Protein AF-0000000080569957 (afdb_homodimer)

Structure (mmCIF, N/CA/C/O backbone):
data_AF-0000000080569957-model_v1
#
loop_
_entity.id
_entity.type
_entity.pdbx_description
1 polymer 'Uncharacterized protein'
#
loop_
_atom_site.group_PDB
_atom_site.id
_atom_site.type_symbol
_atom_site.label_atom_id
_atom_site.label_alt_id
_atom_site.label_comp_id
_atom_site.label_asym_id
_atom_site.label_entity_id
_atom_site.label_seq_id
_atom_site.pdbx_PDB_ins_code
_atom_site.Cartn_x
_atom_site.Cartn_y
_atom_site.Cartn_z
_atom_site.occupancy
_atom_site.B_iso_or_equiv
_atom_site.auth_seq_id
_atom_site.auth_comp_id
_atom_site.auth_asym_id
_atom_site.auth_atom_id
_atom_site.pdbx_PDB_model_num
ATOM 1 N N . MET A 1 1 ? 20.531 -13.383 -15.914 1 36.56 1 MET A N 1
ATOM 2 C CA . MET A 1 1 ? 19.562 -13.188 -14.836 1 36.56 1 MET A CA 1
ATOM 3 C C . MET A 1 1 ? 19.969 -13.984 -13.594 1 36.56 1 MET A C 1
ATOM 5 O O . MET A 1 1 ? 20.016 -15.211 -13.633 1 36.56 1 MET A O 1
ATOM 9 N N . GLU A 1 2 ? 20.844 -13.539 -12.703 1 44.78 2 GLU A N 1
ATOM 10 C CA . GLU A 1 2 ? 21.438 -14.406 -11.695 1 44.78 2 GLU A CA 1
ATOM 11 C C . GLU A 1 2 ? 20.391 -15.266 -11.008 1 44.78 2 GLU A C 1
ATOM 13 O O . GLU A 1 2 ? 19.281 -14.797 -10.727 1 44.78 2 GLU A O 1
ATOM 18 N N . ASP A 1 3 ? 20.297 -16.531 -11.211 1 54.69 3 ASP A N 1
ATOM 19 C CA . ASP A 1 3 ? 19.453 -17.547 -10.609 1 54.69 3 ASP A CA 1
ATOM 20 C C . ASP A 1 3 ? 19.266 -17.297 -9.109 1 54.69 3 ASP A C 1
ATOM 22 O O . ASP A 1 3 ? 20.125 -17.688 -8.305 1 54.69 3 ASP A O 1
ATOM 26 N N . ILE A 1 4 ? 18.844 -16.156 -8.68 1 65.44 4 ILE A N 1
ATOM 27 C CA . ILE A 1 4 ? 18.672 -16.016 -7.234 1 65.44 4 ILE A CA 1
ATOM 28 C C . ILE A 1 4 ? 18.094 -17.297 -6.66 1 65.44 4 ILE A C 1
ATOM 30 O O . ILE A 1 4 ? 16.953 -17.672 -6.965 1 65.44 4 ILE A O 1
ATOM 34 N N . LEU A 1 5 ? 18.984 -18.062 -5.957 1 88 5 LEU A N 1
ATOM 35 C CA . LEU A 1 5 ? 18.5 -19.25 -5.254 1 88 5 LEU A CA 1
ATOM 36 C C . LEU A 1 5 ? 17.297 -18.906 -4.375 1 88 5 LEU A C 1
ATOM 38 O O . LEU A 1 5 ? 17.188 -17.781 -3.891 1 88 5 LEU A O 1
ATOM 42 N N . SER A 1 6 ? 16.281 -19.812 -4.375 1 94.06 6 SER A N 1
ATOM 43 C CA . SER A 1 6 ? 15.07 -19.609 -3.58 1 94.06 6 SER A CA 1
ATOM 44 C C . SER A 1 6 ? 15.414 -19.219 -2.146 1 94.06 6 SER A C 1
ATOM 46 O O . SER A 1 6 ? 14.695 -18.438 -1.524 1 94.06 6 SER A O 1
ATOM 48 N N . SER A 1 7 ? 16.547 -19.719 -1.68 1 95.19 7 SER A N 1
ATOM 49 C CA . SER A 1 7 ? 16.969 -19.375 -0.328 1 95.19 7 SER A CA 1
ATOM 50 C C . SER A 1 7 ? 17.344 -17.906 -0.22 1 95.19 7 SER A C 1
ATOM 52 O O . SER A 1 7 ? 17.078 -17.266 0.798 1 95.19 7 SER A O 1
ATOM 54 N N . THR A 1 8 ? 17.969 -17.406 -1.204 1 96.88 8 THR A N 1
ATOM 55 C CA . THR A 1 8 ? 18.328 -16 -1.232 1 96.88 8 THR A CA 1
ATOM 56 C C . THR A 1 8 ? 17.078 -15.117 -1.258 1 96.88 8 THR A C 1
ATOM 58 O O . THR A 1 8 ? 17.047 -14.07 -0.609 1 96.88 8 THR A O 1
ATOM 61 N N . LEU A 1 9 ? 16.094 -15.547 -1.96 1 97.81 9 LEU A N 1
ATOM 62 C CA . LEU A 1 9 ? 14.836 -14.812 -2.027 1 97.81 9 LEU A CA 1
ATOM 63 C C . LEU A 1 9 ? 14.164 -14.758 -0.659 1 97.81 9 LEU A C 1
ATOM 65 O O . LEU A 1 9 ? 13.695 -13.703 -0.232 1 97.81 9 LEU A O 1
ATOM 69 N N . ARG A 1 10 ? 14.18 -15.852 -0.005 1 97.5 10 ARG A N 1
ATOM 70 C CA . ARG A 1 10 ? 13.555 -15.914 1.315 1 97.5 10 ARG A CA 1
ATOM 71 C C . ARG A 1 10 ? 14.328 -15.062 2.318 1 97.5 10 ARG A C 1
ATOM 73 O O . ARG A 1 10 ? 13.727 -14.406 3.174 1 97.5 10 ARG A O 1
ATOM 80 N N . LYS A 1 11 ? 15.586 -15.109 2.199 1 97.94 11 LYS A N 1
ATOM 81 C CA . LYS A 1 11 ? 16.422 -14.273 3.062 1 97.94 11 LYS A CA 1
ATOM 82 C C . LYS A 1 11 ? 16.141 -12.797 2.818 1 97.94 11 LYS A C 1
ATOM 84 O O . LYS A 1 11 ? 16.031 -12.016 3.766 1 97.94 11 LYS A O 1
ATOM 89 N N . ARG A 1 12 ? 16.078 -12.453 1.555 1 98.44 12 ARG A N 1
ATOM 90 C CA . ARG A 1 12 ? 15.781 -11.07 1.201 1 98.44 12 ARG A CA 1
ATOM 91 C C . ARG A 1 12 ? 14.414 -10.656 1.734 1 98.44 12 ARG A C 1
ATOM 93 O O . ARG A 1 12 ? 14.25 -9.547 2.242 1 98.44 12 ARG A O 1
ATOM 100 N N . ARG A 1 13 ? 13.438 -11.508 1.568 1 98.56 13 ARG A N 1
ATOM 101 C CA . ARG A 1 13 ? 12.102 -11.242 2.096 1 98.56 13 ARG A CA 1
ATOM 102 C C . ARG A 1 13 ? 12.148 -10.977 3.596 1 98.56 13 ARG A C 1
ATOM 104 O O . ARG A 1 13 ? 11.523 -10.031 4.086 1 98.56 13 ARG A O 1
ATOM 111 N N . ALA A 1 14 ? 12.922 -11.805 4.316 1 98.44 14 ALA A N 1
ATOM 112 C CA . ALA A 1 14 ? 13.062 -11.641 5.762 1 98.44 14 ALA A CA 1
ATOM 113 C C . ALA A 1 14 ? 13.734 -10.312 6.098 1 98.44 14 ALA A C 1
ATOM 115 O O . ALA A 1 14 ? 13.344 -9.641 7.055 1 98.44 14 ALA A O 1
ATOM 116 N N . GLU A 1 15 ? 14.711 -9.953 5.336 1 98.75 15 GLU A N 1
ATOM 117 C CA . GLU A 1 15 ? 15.414 -8.688 5.535 1 98.75 15 GLU A CA 1
ATOM 118 C C . GLU A 1 15 ? 14.484 -7.5 5.316 1 98.75 15 GLU A C 1
ATOM 120 O O . GLU A 1 15 ? 14.516 -6.531 6.078 1 98.75 15 GLU A O 1
ATOM 125 N N . LEU A 1 16 ? 13.656 -7.574 4.348 1 98.81 16 LEU A N 1
ATOM 126 C CA . LEU A 1 16 ? 12.703 -6.516 4.055 1 98.81 16 LEU A CA 1
ATOM 127 C C . LEU A 1 16 ? 11.719 -6.34 5.207 1 98.81 16 LEU A C 1
ATOM 129 O O . LEU A 1 16 ? 11.406 -5.211 5.598 1 98.81 16 LEU A O 1
ATOM 133 N N . LEU A 1 17 ? 11.281 -7.449 5.746 1 98.62 17 LEU A N 1
ATOM 134 C CA . LEU A 1 17 ? 10.352 -7.387 6.871 1 98.62 17 LEU A CA 1
ATOM 135 C C . LEU A 1 17 ? 10.984 -6.699 8.07 1 98.62 17 LEU A C 1
ATOM 137 O O . LEU A 1 17 ? 10.336 -5.922 8.766 1 98.62 17 LEU A O 1
ATOM 141 N N . ARG A 1 18 ? 12.273 -6.902 8.211 1 98.38 18 ARG A N 1
ATOM 142 C CA . ARG A 1 18 ? 12.992 -6.293 9.32 1 98.38 18 ARG A CA 1
ATOM 143 C 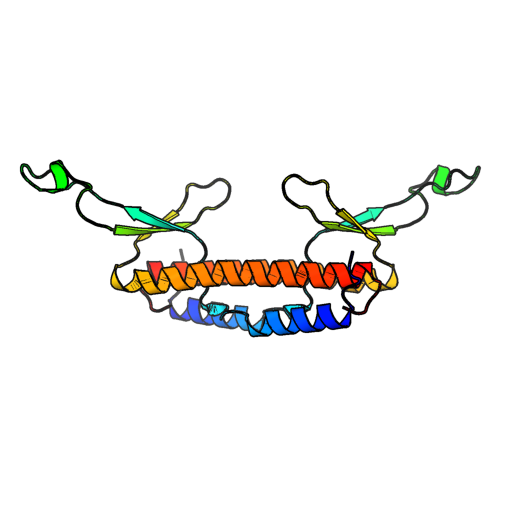C . ARG A 1 18 ? 13.148 -4.789 9.117 1 98.38 18 ARG A C 1
ATOM 145 O O . ARG A 1 18 ? 13.219 -4.031 10.086 1 98.38 18 ARG A O 1
ATOM 152 N N . GLN A 1 19 ? 13.156 -4.422 7.918 1 98.44 19 GLN A N 1
ATOM 153 C CA . GLN A 1 19 ? 13.367 -3.021 7.57 1 98.44 19 GLN A CA 1
ATOM 154 C C . GLN A 1 19 ? 12.047 -2.264 7.516 1 98.44 19 GLN A C 1
ATOM 156 O O . GLN A 1 19 ? 12.023 -1.05 7.301 1 98.44 19 GLN A O 1
ATOM 161 N N . MET A 1 20 ? 10.969 -2.945 7.797 1 98.56 20 MET A N 1
ATOM 162 C CA . MET A 1 20 ? 9.633 -2.361 7.688 1 98.56 20 MET A CA 1
ATOM 163 C C . MET A 1 20 ? 9.445 -1.237 8.703 1 98.56 20 MET A C 1
ATOM 165 O O . MET A 1 20 ? 9.617 -1.446 9.906 1 98.56 20 MET A O 1
ATOM 169 N N . PRO A 1 21 ? 9.055 -0.011 8.227 1 98.38 21 PRO A N 1
ATOM 170 C CA . PRO A 1 21 ? 8.711 1.053 9.172 1 98.38 21 PRO A CA 1
ATOM 171 C C . PRO A 1 21 ? 7.449 0.745 9.977 1 98.38 21 PRO A C 1
ATOM 173 O O . PRO A 1 21 ? 6.688 -0.155 9.617 1 98.38 21 PRO A O 1
ATOM 176 N N . ALA A 1 22 ? 7.332 1.562 11.117 1 98 22 ALA A N 1
ATOM 177 C CA . ALA A 1 22 ? 6.117 1.43 11.914 1 98 22 ALA A CA 1
ATOM 178 C C . ALA A 1 22 ? 4.887 1.84 11.109 1 98 22 ALA A C 1
ATOM 180 O O . ALA A 1 22 ? 4.797 2.973 10.633 1 98 22 ALA A O 1
ATOM 181 N N . LEU A 1 23 ? 3.947 0.966 11.047 1 98.38 23 LEU A N 1
ATOM 182 C CA . LEU A 1 23 ? 2.812 1.142 10.148 1 98.38 23 LEU A CA 1
ATOM 183 C C . LEU A 1 23 ? 1.814 2.143 10.719 1 98.38 23 LEU A C 1
ATOM 185 O O . LEU A 1 23 ? 1.026 2.734 9.977 1 98.38 23 LEU A O 1
ATOM 189 N N . ASP A 1 24 ? 1.804 2.332 12.031 1 97.56 24 ASP A N 1
ATOM 190 C CA . ASP A 1 24 ? 0.834 3.229 12.648 1 97.56 24 ASP A CA 1
ATOM 191 C C . ASP A 1 24 ? 1.225 4.691 12.438 1 97.56 24 ASP A C 1
ATOM 193 O O . ASP A 1 24 ? 0.442 5.598 12.734 1 97.56 24 ASP A O 1
ATOM 197 N N . THR A 1 25 ? 2.371 4.969 11.82 1 96.31 25 THR A N 1
ATOM 198 C CA . THR A 1 25 ? 2.854 6.34 11.688 1 96.31 25 THR A CA 1
ATOM 199 C C . THR A 1 25 ? 2.66 6.84 10.258 1 96.31 25 THR A C 1
ATOM 201 O O . THR A 1 25 ? 3.016 7.977 9.938 1 96.31 25 THR A O 1
ATOM 204 N N . LEU A 1 26 ? 2.156 6.188 9.398 1 98.62 26 LEU A N 1
ATOM 205 C CA . LEU A 1 26 ? 2.186 6.434 7.961 1 98.62 26 LEU A CA 1
ATOM 206 C C . LEU A 1 26 ? 1.267 7.59 7.59 1 98.62 26 LEU A C 1
ATOM 208 O O . LEU A 1 26 ? 0.174 7.727 8.141 1 98.62 26 LEU A O 1
ATOM 212 N N . LEU A 1 27 ? 1.747 8.398 6.75 1 98.38 27 LEU A N 1
ATOM 213 C CA . LEU A 1 27 ? 0.973 9.438 6.082 1 98.38 27 LEU A CA 1
ATOM 214 C C . LEU A 1 27 ? 1.126 9.336 4.566 1 98.38 27 LEU A C 1
ATOM 216 O O . LEU A 1 27 ? 2.238 9.18 4.062 1 98.38 27 LEU A O 1
ATOM 220 N N . ARG A 1 28 ? 0.052 9.398 3.861 1 98.06 28 ARG A N 1
ATOM 221 C CA . ARG A 1 28 ? 0.068 9.422 2.402 1 98.06 28 ARG A CA 1
ATOM 222 C C . ARG A 1 28 ? -0.253 10.82 1.877 1 98.06 28 ARG A C 1
ATOM 224 O O . ARG A 1 28 ? -1.135 11.5 2.406 1 98.06 28 ARG A O 1
ATOM 231 N N . GLY A 1 29 ? 0.457 11.18 0.891 1 97.81 29 GLY A N 1
ATOM 232 C CA . GLY A 1 29 ? 0.268 12.477 0.255 1 97.81 29 GLY A CA 1
ATOM 233 C C . GLY A 1 29 ? 1.573 13.141 -0.141 1 97.81 29 GLY A C 1
ATOM 234 O O . GLY A 1 29 ? 2.58 12.469 -0.356 1 97.81 29 GLY A O 1
ATOM 235 N N . SER A 1 30 ? 1.457 14.391 -0.401 1 97.56 30 SER A N 1
ATOM 236 C CA . SER A 1 30 ? 2.611 15.211 -0.741 1 97.56 30 SER A CA 1
ATOM 237 C C . SER A 1 30 ? 2.623 16.516 0.065 1 97.56 30 SER A C 1
ATOM 239 O O . SER A 1 30 ? 1.566 17.016 0.46 1 97.56 30 SER A O 1
ATOM 241 N N . LEU A 1 31 ? 3.832 16.891 0.375 1 97.19 31 LEU A N 1
ATOM 242 C CA . LEU A 1 31 ? 3.971 18.172 1.059 1 97.19 31 LEU A CA 1
ATOM 243 C C . LEU A 1 31 ? 4.176 19.297 0.057 1 97.19 31 LEU A C 1
ATOM 245 O O . LEU A 1 31 ? 5.062 19.234 -0.796 1 97.19 31 LEU A O 1
ATOM 249 N N . ILE A 1 32 ? 3.371 20.328 0.183 1 96.81 32 ILE A N 1
ATOM 250 C CA . ILE A 1 32 ? 3.422 21.484 -0.709 1 96.81 32 ILE A CA 1
ATOM 251 C C . ILE A 1 32 ? 3.869 22.719 0.068 1 96.81 32 ILE A C 1
ATOM 253 O O . ILE A 1 32 ? 3.396 22.969 1.181 1 96.81 32 ILE A O 1
ATOM 257 N N . GLU A 1 33 ? 4.793 23.422 -0.475 1 96 33 GLU A N 1
ATOM 258 C CA . GLU A 1 33 ? 5.258 24.688 0.077 1 96 33 GLU A CA 1
ATOM 259 C C . GLU A 1 33 ? 4.613 25.875 -0.642 1 96 33 GLU A C 1
ATOM 261 O O . GLU A 1 33 ? 4.602 25.922 -1.873 1 96 33 GLU A O 1
ATOM 266 N N . ARG A 1 34 ? 4.121 26.812 0.211 1 94.88 34 ARG A N 1
ATOM 267 C CA . ARG A 1 34 ? 3.467 27.984 -0.38 1 94.88 34 ARG A CA 1
ATOM 268 C C . ARG A 1 34 ? 3.988 29.266 0.238 1 94.88 34 ARG A C 1
ATOM 270 O O . ARG A 1 34 ? 4.383 29.297 1.405 1 94.88 34 ARG A O 1
ATOM 277 N N . TYR A 1 35 ? 3.975 30.312 -0.621 1 94.81 35 TYR A N 1
ATOM 278 C CA . TYR A 1 35 ? 4.277 31.672 -0.215 1 94.81 35 TYR A CA 1
ATOM 279 C C . TYR A 1 35 ? 3.119 32.625 -0.543 1 94.81 35 TYR A C 1
ATOM 281 O O . TYR A 1 35 ? 2.443 32.438 -1.56 1 94.81 35 TYR A O 1
ATOM 289 N N . LYS A 1 36 ? 2.908 33.469 0.269 1 91.94 36 LYS A N 1
ATOM 290 C CA . LYS A 1 36 ? 1.796 34.375 0.022 1 91.94 36 LYS A CA 1
ATOM 291 C C . LYS A 1 36 ? 2.256 35.844 0.085 1 91.94 36 LYS A C 1
ATOM 293 O O . LYS A 1 36 ? 3.086 36.188 0.922 1 91.94 36 LYS A O 1
ATOM 298 N N . ARG A 1 37 ? 1.684 36.625 -0.866 1 92 37 ARG A N 1
ATOM 299 C CA . ARG A 1 37 ? 1.905 38.062 -0.801 1 92 37 ARG A CA 1
ATOM 300 C C . ARG A 1 37 ? 0.871 38.75 0.094 1 92 37 ARG A C 1
ATOM 302 O O . ARG A 1 37 ? -0.308 38.406 0.07 1 92 37 ARG A O 1
ATOM 309 N N . CYS A 1 38 ? 1.316 39.625 0.941 1 93.31 38 CYS A N 1
ATOM 310 C CA . CYS A 1 38 ? 0.42 40.219 1.933 1 93.31 38 CYS A CA 1
ATOM 311 C C . CYS A 1 38 ? -0.353 41.406 1.346 1 93.31 38 CYS A C 1
ATOM 313 O O . CYS A 1 38 ? -1.398 41.781 1.871 1 93.31 38 CYS A O 1
ATOM 315 N N . GLY A 1 39 ? 0.052 42 0.247 1 89 39 GLY A N 1
ATOM 316 C CA . GLY A 1 39 ? -0.62 43.125 -0.41 1 89 39 GLY A CA 1
ATOM 317 C C . GLY A 1 39 ? -0.235 44.469 0.16 1 89 39 GLY A C 1
ATOM 318 O O . GLY A 1 39 ? -0.686 45.5 -0.33 1 89 39 GLY A O 1
ATOM 319 N N . LYS A 1 40 ? 0.565 44.531 1.301 1 93.94 40 LYS A N 1
ATOM 320 C CA . LYS A 1 40 ? 1.007 45.781 1.893 1 93.94 40 LYS A CA 1
ATOM 321 C C . LYS A 1 40 ? 2.053 46.469 1.016 1 93.94 40 LYS A C 1
ATOM 323 O O . LYS A 1 40 ? 3.029 45.844 0.601 1 93.94 40 LYS A O 1
ATOM 328 N N . PRO A 1 41 ? 1.807 47.688 0.84 1 89.12 41 PRO A N 1
ATOM 329 C CA . PRO A 1 41 ? 2.785 48.406 0.019 1 89.12 41 PRO A CA 1
ATOM 330 C C . PRO A 1 41 ? 4.168 48.469 0.66 1 89.12 41 PRO A C 1
ATOM 332 O O . PRO A 1 41 ? 4.289 48.719 1.86 1 89.12 41 PRO A O 1
ATOM 335 N N . GLY A 1 42 ? 5.266 48.188 -0.09 1 90.69 42 GLY A N 1
ATOM 336 C CA . GLY A 1 42 ? 6.633 48.281 0.395 1 90.69 42 GLY A CA 1
ATOM 337 C C . GLY A 1 42 ? 7.145 47.031 1.041 1 90.69 42 GLY A C 1
ATOM 338 O O . GLY A 1 42 ? 8.297 46.969 1.472 1 90.69 42 GLY A O 1
ATOM 339 N N . CYS A 1 43 ? 6.293 46.125 1.332 1 94.12 43 CYS A N 1
ATOM 340 C CA . CYS A 1 43 ? 6.707 44.875 1.935 1 94.12 43 CYS A CA 1
ATOM 341 C C . CYS A 1 43 ? 7.633 44.094 1.003 1 94.12 43 CYS A C 1
ATOM 343 O O . CYS A 1 43 ? 7.461 44.125 -0.217 1 94.12 43 CYS A O 1
ATOM 345 N N . LYS A 1 44 ? 8.656 43.438 1.575 1 91.19 44 LYS A N 1
ATOM 346 C CA . LYS A 1 44 ? 9.633 42.656 0.805 1 91.19 44 LYS A CA 1
ATOM 347 C C . LYS A 1 44 ? 8.938 41.594 -0.055 1 91.19 44 LYS A C 1
ATOM 349 O O . LYS A 1 44 ? 9.5 41.156 -1.053 1 91.19 44 LYS A O 1
ATOM 354 N N . CYS A 1 45 ? 7.758 41.125 0.325 1 92 45 CYS A N 1
ATOM 355 C CA . CYS A 1 45 ? 7.082 40.062 -0.414 1 92 45 CYS A CA 1
ATOM 356 C C . CYS A 1 45 ? 6.555 40.594 -1.75 1 92 45 CYS A C 1
ATOM 358 O O . CYS A 1 45 ? 6.152 39.812 -2.607 1 92 45 CYS A O 1
ATOM 360 N N . ALA A 1 46 ? 6.527 41.938 -1.877 1 89.56 46 ALA A N 1
ATOM 361 C CA . ALA A 1 46 ? 6.074 42.5 -3.143 1 89.56 46 ALA A CA 1
ATOM 362 C C . ALA A 1 46 ? 7.016 42.125 -4.285 1 89.56 46 ALA A C 1
ATOM 364 O O . ALA A 1 46 ? 6.578 41.969 -5.426 1 89.56 46 ALA A O 1
ATOM 365 N N . ASP A 1 47 ? 8.281 42.094 -3.977 1 87.44 47 ASP A N 1
ATOM 366 C CA . ASP A 1 47 ? 9.273 41.812 -5.008 1 87.44 47 ASP A CA 1
ATOM 367 C C . ASP A 1 47 ? 9.938 40.469 -4.789 1 87.44 47 ASP A C 1
ATOM 369 O O . ASP A 1 47 ? 10.961 40.156 -5.41 1 87.44 47 ASP A O 1
ATOM 373 N N . GLY A 1 48 ? 9.453 39.75 -3.902 1 86.88 48 GLY A N 1
ATOM 374 C CA . GLY A 1 48 ? 10.039 38.469 -3.559 1 86.88 48 GLY A CA 1
ATOM 375 C C . GLY A 1 48 ? 9.031 37.312 -3.584 1 86.88 48 GLY A C 1
ATOM 376 O O . GLY A 1 48 ? 7.953 37.469 -4.156 1 86.88 48 GLY A O 1
ATOM 377 N N . PRO A 1 49 ? 9.453 36.188 -3.113 1 85.75 49 PRO A N 1
ATOM 378 C CA . PRO A 1 49 ? 8.609 35 -3.164 1 85.75 49 PRO A CA 1
ATOM 379 C C . PRO A 1 49 ? 7.344 35.125 -2.326 1 85.75 49 PRO A C 1
ATOM 381 O O . PRO A 1 49 ? 6.359 34.406 -2.574 1 85.75 49 PRO A O 1
ATOM 384 N N . GLY A 1 50 ? 7.395 36.094 -1.36 1 91.69 50 GLY A N 1
ATOM 385 C CA . GLY A 1 50 ? 6.27 36.219 -0.449 1 91.69 50 GLY A CA 1
ATOM 386 C C . GLY A 1 50 ? 6.594 35.781 0.966 1 91.69 50 GLY A C 1
ATOM 387 O O . GLY A 1 50 ? 7.742 35.438 1.27 1 91.69 50 GLY A O 1
ATOM 388 N N . HIS A 1 51 ? 5.699 35.969 1.854 1 94.19 51 HIS A N 1
ATOM 389 C CA . HIS A 1 51 ? 5.828 35.5 3.229 1 94.19 51 HIS A CA 1
ATOM 390 C C . HIS A 1 51 ? 5.641 33.969 3.314 1 94.19 51 HIS A C 1
ATOM 392 O O . HIS A 1 51 ? 4.703 33.438 2.73 1 94.19 51 HIS A O 1
ATOM 398 N N . GLY A 1 52 ? 6.582 33.281 3.979 1 90.44 52 GLY A N 1
ATOM 399 C CA . GLY A 1 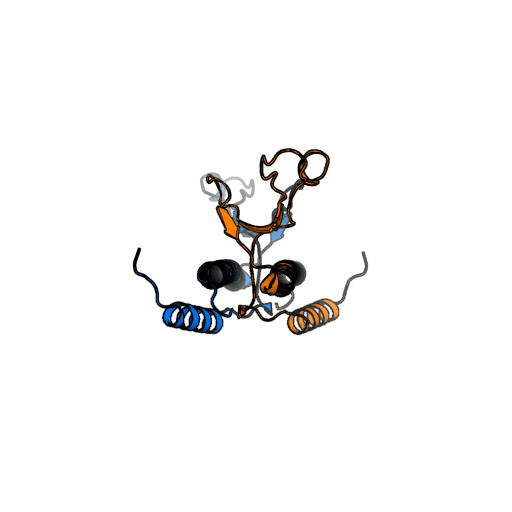52 ? 6.594 31.828 4.129 1 90.44 52 GLY A CA 1
ATOM 400 C C . GLY A 1 52 ? 7.961 31.281 4.484 1 90.44 52 GLY A C 1
ATOM 401 O O . GLY A 1 52 ? 8.828 32 4.961 1 90.44 52 GLY A O 1
ATOM 402 N N . PRO A 1 53 ? 7.926 30.047 4.184 1 94.44 53 PRO A N 1
ATOM 403 C CA . PRO A 1 53 ? 7.02 29.062 3.604 1 94.44 53 PRO A CA 1
ATOM 404 C C . PRO A 1 53 ? 5.945 28.594 4.582 1 94.44 53 PRO A C 1
ATOM 406 O O . PRO A 1 53 ? 6.203 28.484 5.781 1 94.44 53 PRO A O 1
ATOM 409 N N . LYS A 1 54 ? 4.758 28.406 3.955 1 96.06 54 LYS A N 1
ATOM 410 C CA . LYS A 1 54 ? 3.719 27.609 4.605 1 96.06 54 LYS A CA 1
ATOM 411 C C . LYS A 1 54 ? 3.629 26.219 3.992 1 96.06 54 LYS A C 1
ATOM 413 O O . LYS A 1 54 ? 3.793 26.062 2.781 1 96.06 54 LYS A O 1
ATOM 418 N N . TYR A 1 55 ? 3.35 25.234 4.875 1 97.31 55 TYR A N 1
ATOM 419 C CA . TYR A 1 55 ? 3.34 23.859 4.391 1 97.31 55 TYR A CA 1
ATOM 420 C C . TYR A 1 55 ? 1.938 23.266 4.469 1 97.31 55 TYR A C 1
ATOM 422 O O . TYR A 1 55 ? 1.207 23.5 5.434 1 97.31 55 TYR A O 1
ATOM 430 N N . TYR A 1 56 ? 1.682 22.516 3.387 1 97.62 56 TYR A N 1
ATOM 431 C CA . TYR A 1 56 ? 0.395 21.828 3.307 1 97.62 56 TYR A CA 1
ATOM 432 C C . TYR A 1 56 ? 0.573 20.375 2.895 1 97.62 56 TYR A C 1
ATOM 434 O O . TYR A 1 56 ? 1.407 20.062 2.043 1 97.62 56 TYR A O 1
ATOM 442 N N . LEU A 1 57 ? -0.183 19.516 3.553 1 98.06 57 LEU A N 1
ATOM 443 C CA . LEU A 1 57 ? -0.309 18.141 3.096 1 98.06 57 LEU A CA 1
ATOM 444 C C . LEU A 1 57 ? -1.387 18.016 2.023 1 98.06 57 LEU A C 1
ATOM 446 O O . LEU A 1 57 ? -2.559 18.297 2.281 1 98.06 57 LEU A O 1
ATOM 450 N N . SER A 1 58 ? -0.954 17.609 0.864 1 97.88 58 SER A N 1
ATOM 451 C CA . SER A 1 58 ? -1.867 17.422 -0.258 1 97.88 58 SER A CA 1
ATOM 452 C C . SER A 1 58 ? -2.17 15.945 -0.484 1 97.88 58 SER A C 1
ATOM 454 O O . SER A 1 58 ? -1.254 15.133 -0.612 1 97.88 58 SER A O 1
ATOM 456 N N . VAL A 1 59 ? -3.453 15.648 -0.48 1 97 59 VAL A N 1
ATOM 457 C CA . VAL A 1 59 ? -3.873 14.273 -0.73 1 97 59 VAL A CA 1
ATOM 458 C C . VAL A 1 59 ? -4.852 14.234 -1.902 1 97 59 VAL A C 1
ATOM 460 O O . VAL A 1 59 ? -5.824 14.984 -1.931 1 97 59 VAL A O 1
ATOM 463 N N . SER A 1 60 ? -4.531 13.305 -2.789 1 93.44 60 SER A N 1
ATOM 464 C CA . SER A 1 60 ? -5.355 13.18 -3.988 1 93.44 60 SER A CA 1
ATOM 465 C C . SER A 1 60 ? -6.242 11.938 -3.922 1 93.44 60 SER A C 1
ATOM 467 O O . SER A 1 60 ? -5.816 10.891 -3.432 1 93.44 60 SER A O 1
ATOM 469 N N . PHE A 1 61 ? -7.488 12.133 -4.32 1 87.25 61 PHE A N 1
ATOM 470 C CA . PHE A 1 61 ? -8.453 11.055 -4.48 1 87.25 61 PHE A CA 1
ATOM 471 C C . PHE A 1 61 ? -9.008 11.031 -5.898 1 87.25 61 PHE A C 1
ATOM 473 O O . PHE A 1 61 ? -9.227 12.086 -6.504 1 87.25 61 PHE A O 1
ATOM 480 N N . PRO A 1 62 ? -9.102 9.844 -6.426 1 84.94 62 PRO A N 1
ATOM 481 C CA . PRO A 1 62 ? -9.641 9.789 -7.789 1 84.94 62 PRO A CA 1
ATOM 482 C C . PRO A 1 62 ? -10.945 10.57 -7.945 1 84.94 62 PRO A C 1
ATOM 484 O O . PRO A 1 62 ? -11.875 10.383 -7.16 1 84.94 62 PRO A O 1
ATOM 487 N N . GLY A 1 63 ? -10.977 11.43 -8.969 1 88.69 63 GLY A N 1
ATOM 488 C CA . GLY A 1 63 ? -12.188 12.148 -9.344 1 88.69 63 GLY A CA 1
ATOM 489 C C . GLY A 1 63 ? -12.453 13.352 -8.453 1 88.69 63 GLY A C 1
ATOM 490 O O . GLY A 1 63 ? -13.516 13.977 -8.555 1 88.69 63 GLY A O 1
ATOM 491 N N . ARG A 1 64 ? -11.617 13.672 -7.48 1 88.25 64 ARG A N 1
ATOM 492 C CA . ARG A 1 64 ? -11.805 14.789 -6.562 1 88.25 64 ARG A CA 1
ATOM 493 C C . ARG A 1 64 ? -10.617 15.742 -6.605 1 88.25 64 ARG A C 1
ATOM 495 O O . ARG A 1 64 ? -9.531 15.367 -7.043 1 88.25 64 ARG A O 1
ATOM 502 N N . ARG A 1 65 ? -10.945 16.922 -6.348 1 91.94 65 ARG A N 1
ATOM 503 C CA . ARG A 1 65 ? -9.852 17.875 -6.152 1 91.94 65 ARG A CA 1
ATOM 504 C C . ARG A 1 65 ? -9 17.484 -4.953 1 91.94 65 ARG A C 1
ATOM 506 O O . ARG A 1 65 ? -9.516 16.984 -3.947 1 91.94 65 ARG A O 1
ATOM 513 N N . PRO A 1 66 ? -7.695 17.734 -5.141 1 93.38 66 PRO A N 1
ATOM 514 C CA . PRO A 1 66 ? -6.84 17.438 -3.99 1 93.38 66 PRO A CA 1
ATOM 515 C C . PRO A 1 66 ? -7.238 18.203 -2.736 1 93.38 66 PRO A C 1
ATOM 517 O O . PRO A 1 66 ? -7.645 19.375 -2.828 1 93.38 66 PRO A O 1
ATOM 520 N N . GLN A 1 67 ? -7.18 17.531 -1.649 1 93.75 67 GLN A N 1
ATOM 521 C CA . GLN A 1 67 ? -7.383 18.172 -0.353 1 93.75 67 GLN A CA 1
ATOM 522 C C . GLN A 1 67 ? -6.059 18.656 0.233 1 93.75 67 GLN A C 1
ATOM 524 O O . GLN A 1 67 ? -5.039 17.969 0.13 1 93.75 67 GLN A O 1
ATOM 529 N N . MET A 1 68 ? -6.16 19.859 0.833 1 95.19 68 MET A N 1
ATOM 530 C CA . MET A 1 68 ? -4.957 20.453 1.417 1 95.19 68 MET A CA 1
ATOM 531 C C . MET A 1 68 ? -5.156 20.734 2.902 1 95.19 68 MET A C 1
ATOM 533 O O . MET A 1 68 ? -6.125 21.391 3.289 1 95.19 68 MET A O 1
ATOM 537 N N . ASP A 1 69 ? -4.254 20.156 3.66 1 95.88 69 ASP A N 1
ATOM 538 C CA . ASP A 1 69 ? -4.266 20.406 5.098 1 95.88 69 ASP A CA 1
ATOM 539 C C . ASP A 1 69 ? -3.016 21.172 5.539 1 95.88 69 ASP A C 1
ATOM 541 O O . ASP A 1 69 ? -1.897 20.781 5.184 1 95.88 69 ASP A O 1
ATOM 545 N N . TYR A 1 70 ? -3.246 22.234 6.32 1 96.25 70 TYR A N 1
ATOM 546 C CA . TYR A 1 70 ? -2.123 23 6.832 1 96.25 70 TYR A CA 1
ATOM 547 C C . TYR A 1 70 ? -1.243 22.156 7.746 1 96.25 70 TYR A C 1
ATOM 549 O O . TYR A 1 70 ? -1.748 21.391 8.562 1 96.25 70 TYR A O 1
ATOM 557 N N . VAL A 1 71 ? 0.039 22.25 7.566 1 97.38 71 VAL A N 1
ATOM 558 C CA . VAL A 1 71 ? 1.041 21.594 8.398 1 97.38 71 VAL A CA 1
ATOM 559 C C . VAL A 1 71 ? 1.849 22.656 9.156 1 97.38 71 VAL A C 1
ATOM 561 O O . VAL A 1 71 ? 2.688 23.344 8.57 1 97.38 71 VAL A O 1
ATOM 564 N N . PRO A 1 72 ? 1.581 22.75 10.469 1 95.19 72 PRO A N 1
ATOM 565 C CA . PRO A 1 72 ? 2.389 23.688 11.242 1 95.19 72 PRO A CA 1
ATOM 566 C C . PRO A 1 72 ? 3.889 23.469 11.078 1 95.19 72 PRO A C 1
ATOM 568 O O . PRO A 1 72 ? 4.328 22.312 10.922 1 95.19 72 PRO A O 1
ATOM 571 N N . GLN A 1 73 ? 4.613 24.531 11.242 1 94.44 73 GLN A N 1
ATOM 572 C CA . GLN A 1 73 ? 6.059 24.469 11.062 1 94.44 73 GLN A CA 1
ATOM 573 C C . GLN A 1 73 ? 6.68 23.438 12.016 1 94.44 73 GLN A C 1
ATOM 575 O O . GLN A 1 73 ? 7.59 22.703 11.633 1 94.44 73 GLN A O 1
ATOM 580 N N . ALA A 1 74 ? 6.199 23.359 13.164 1 94.38 74 ALA A N 1
ATOM 581 C CA . ALA A 1 74 ? 6.742 22.469 14.195 1 94.38 74 ALA A CA 1
ATOM 582 C C . ALA A 1 74 ? 6.531 21.016 13.82 1 94.38 74 ALA A C 1
ATOM 584 O O . ALA A 1 74 ? 7.266 20.141 14.281 1 94.38 74 ALA A O 1
ATOM 585 N N . ASP A 1 75 ? 5.578 20.75 12.93 1 95.5 75 ASP A N 1
ATOM 586 C CA . ASP A 1 75 ? 5.227 19.375 12.57 1 95.5 75 ASP A CA 1
ATOM 587 C C . ASP A 1 75 ? 5.863 18.984 11.242 1 95.5 75 ASP A C 1
ATOM 589 O O . ASP A 1 75 ? 5.785 17.828 10.836 1 95.5 75 ASP A O 1
ATOM 593 N N . HIS A 1 76 ? 6.461 19.906 10.609 1 96.75 76 HIS A N 1
ATOM 594 C CA . HIS A 1 76 ? 6.945 19.703 9.25 1 96.75 76 HIS A CA 1
ATOM 595 C C . HIS A 1 76 ? 7.863 18.484 9.172 1 96.75 76 HIS A C 1
ATOM 597 O O . HIS A 1 76 ? 7.641 17.594 8.352 1 96.75 76 HIS A O 1
ATOM 603 N N . ALA A 1 77 ? 8.859 18.469 10.008 1 96.94 77 ALA A N 1
ATOM 604 C CA . ALA A 1 77 ? 9.828 17.375 9.961 1 96.94 77 ALA A CA 1
ATOM 605 C C . ALA A 1 77 ? 9.156 16.031 10.211 1 96.94 77 ALA A C 1
ATOM 607 O O . ALA A 1 77 ? 9.484 15.031 9.562 1 96.94 77 ALA A O 1
ATOM 608 N N . ASP A 1 78 ? 8.32 16.031 11.133 1 97.12 78 ASP A N 1
ATOM 609 C CA . ASP A 1 78 ? 7.59 14.812 11.453 1 97.12 78 ASP A CA 1
ATOM 610 C C . ASP A 1 78 ? 6.758 14.344 10.258 1 97.12 78 ASP A C 1
ATOM 612 O O . ASP A 1 78 ? 6.77 13.156 9.914 1 97.12 78 ASP A O 1
ATOM 616 N N . VAL A 1 79 ? 6.062 15.203 9.594 1 98 79 VAL A N 1
ATOM 617 C CA . VAL A 1 79 ? 5.227 14.867 8.445 1 98 79 VAL A CA 1
ATOM 618 C C . VAL A 1 79 ? 6.094 14.328 7.312 1 98 79 VAL A C 1
ATOM 620 O O . VAL A 1 79 ? 5.754 13.328 6.68 1 98 79 VAL A O 1
ATOM 623 N N . VAL A 1 80 ? 7.207 14.945 7.117 1 98.25 80 VAL A N 1
ATOM 624 C CA . VAL A 1 80 ? 8.125 14.492 6.082 1 98.25 80 VAL A CA 1
ATOM 625 C C . VAL A 1 80 ? 8.531 13.039 6.348 1 98.25 80 VAL A C 1
ATOM 627 O O . VAL A 1 80 ? 8.492 12.203 5.441 1 98.25 80 VAL A O 1
ATOM 630 N N . GLU A 1 81 ? 8.891 12.781 7.516 1 98.25 81 GLU A N 1
ATOM 631 C CA . GLU A 1 81 ? 9.32 11.438 7.891 1 98.25 81 GLU A CA 1
ATOM 632 C C . GLU A 1 81 ? 8.203 10.422 7.68 1 98.25 81 GLU A C 1
ATOM 634 O O . GLU A 1 81 ? 8.445 9.32 7.188 1 98.25 81 GLU A O 1
ATOM 639 N N . ARG A 1 82 ? 7.031 10.781 8.023 1 98.5 82 ARG A N 1
ATOM 640 C CA . ARG A 1 82 ? 5.883 9.883 7.906 1 98.5 82 ARG A CA 1
ATOM 641 C C . ARG A 1 82 ? 5.535 9.625 6.445 1 98.5 82 ARG A C 1
ATOM 643 O O . ARG A 1 82 ? 5.133 8.516 6.082 1 98.5 82 ARG A O 1
ATOM 650 N N . LEU A 1 83 ? 5.672 10.617 5.645 1 98.62 83 LEU A N 1
ATOM 651 C CA . LEU A 1 83 ? 5.473 10.461 4.207 1 98.62 83 LEU A CA 1
ATOM 652 C C . LEU A 1 83 ? 6.531 9.539 3.609 1 98.62 83 LEU A C 1
ATOM 654 O O . LEU A 1 83 ? 6.215 8.68 2.783 1 98.62 83 LEU A O 1
ATOM 658 N N . GLU A 1 84 ? 7.723 9.75 4.059 1 98.38 84 GLU A N 1
ATOM 659 C CA . GLU A 1 84 ? 8.805 8.891 3.59 1 98.38 84 GLU A CA 1
ATOM 660 C C . GLU A 1 84 ? 8.594 7.449 4.039 1 98.38 84 GLU A C 1
ATOM 662 O O . GLU A 1 84 ? 8.875 6.512 3.289 1 98.38 84 GLU A O 1
ATOM 667 N N . SER A 1 85 ? 8.156 7.336 5.219 1 98.44 85 SER A N 1
ATOM 668 C CA . SER A 1 85 ? 7.867 6 5.73 1 98.44 85 SER A CA 1
ATOM 669 C C . SER A 1 85 ? 6.805 5.305 4.887 1 98.44 85 SER A C 1
ATOM 671 O O . SER A 1 85 ? 6.91 4.109 4.605 1 98.44 85 SER A O 1
ATOM 673 N N . TYR A 1 86 ? 5.797 6.035 4.535 1 98.75 86 TYR A N 1
ATOM 674 C CA . TYR A 1 86 ? 4.75 5.488 3.682 1 98.75 86 TYR A CA 1
ATOM 675 C C . TYR A 1 86 ? 5.332 4.973 2.369 1 98.75 86 TYR A C 1
ATOM 677 O O . TYR A 1 86 ? 5.016 3.861 1.938 1 98.75 86 TYR A O 1
ATOM 685 N N . HIS A 1 87 ? 6.199 5.707 1.731 1 98.5 87 HIS A N 1
ATOM 686 C CA . HIS A 1 87 ? 6.836 5.301 0.483 1 98.5 87 HIS A CA 1
ATOM 687 C C . HIS A 1 87 ? 7.684 4.051 0.678 1 98.5 87 HIS A C 1
ATOM 689 O O . HIS A 1 87 ? 7.629 3.125 -0.137 1 98.5 87 HIS A O 1
ATOM 695 N N . ARG A 1 88 ? 8.383 4.055 1.745 1 98.62 88 ARG A N 1
ATOM 696 C CA . ARG A 1 88 ? 9.234 2.904 2.016 1 98.62 88 ARG A CA 1
ATOM 697 C C . ARG A 1 88 ? 8.406 1.644 2.238 1 98.62 88 ARG A C 1
ATOM 699 O O . ARG A 1 88 ? 8.773 0.565 1.763 1 98.62 88 ARG A O 1
ATOM 706 N N . VAL A 1 89 ? 7.332 1.767 2.957 1 98.88 89 VAL A N 1
ATOM 707 C CA . VAL A 1 89 ? 6.445 0.635 3.197 1 98.88 89 VAL A CA 1
ATOM 708 C C . VAL A 1 89 ? 5.914 0.104 1.868 1 98.88 89 VAL A C 1
ATOM 710 O O . VAL A 1 89 ? 5.914 -1.106 1.631 1 98.88 89 VAL A O 1
ATOM 713 N N . ARG A 1 90 ? 5.508 0.958 0.996 1 98.38 90 ARG A N 1
ATOM 714 C CA . ARG A 1 90 ? 5 0.552 -0.311 1 98.38 90 ARG A CA 1
ATOM 715 C C . ARG A 1 90 ? 6.074 -0.18 -1.111 1 98.38 90 ARG A C 1
ATOM 717 O O . ARG A 1 90 ? 5.801 -1.214 -1.725 1 98.38 90 ARG A O 1
ATOM 724 N N . GLU A 1 91 ? 7.246 0.333 -1.064 1 98.5 91 GLU A N 1
ATOM 725 C CA . GLU A 1 91 ? 8.352 -0.298 -1.782 1 98.5 91 GLU A CA 1
ATOM 726 C C . GLU A 1 91 ? 8.633 -1.695 -1.24 1 98.5 91 GLU A C 1
ATOM 728 O O . GLU A 1 91 ? 8.836 -2.635 -2.01 1 98.5 91 GLU A O 1
ATOM 733 N N . ILE A 1 92 ? 8.648 -1.778 0.031 1 98.81 92 ILE A N 1
ATOM 734 C CA . ILE A 1 92 ? 8.953 -3.049 0.68 1 98.81 92 ILE A CA 1
ATOM 735 C C . ILE A 1 92 ? 7.871 -4.07 0.346 1 98.81 92 ILE A C 1
ATOM 737 O O . ILE A 1 92 ? 8.172 -5.211 -0.021 1 98.81 92 ILE A O 1
ATOM 741 N N . ILE A 1 93 ? 6.625 -3.684 0.428 1 98.81 93 ILE A N 1
ATOM 742 C CA . ILE A 1 93 ? 5.512 -4.582 0.145 1 98.81 93 ILE A CA 1
ATOM 743 C C . ILE A 1 93 ? 5.574 -5.039 -1.311 1 98.81 93 ILE A C 1
ATOM 745 O O . ILE A 1 93 ? 5.395 -6.223 -1.604 1 98.81 93 ILE A O 1
ATOM 749 N N . GLU A 1 94 ? 5.859 -4.098 -2.197 1 98.12 94 GLU A N 1
ATOM 750 C CA . GLU A 1 94 ? 5.965 -4.449 -3.609 1 98.12 94 GLU A CA 1
ATOM 751 C C . GLU A 1 94 ? 7.102 -5.438 -3.848 1 98.12 94 GLU A C 1
ATOM 753 O O . GLU A 1 94 ? 6.953 -6.398 -4.609 1 98.12 94 GLU A O 1
ATOM 758 N N . GLU A 1 95 ? 8.195 -5.215 -3.219 1 98.56 95 GLU A N 1
ATOM 759 C CA . GLU A 1 95 ? 9.32 -6.129 -3.393 1 98.56 95 GLU A CA 1
ATOM 760 C C . GLU A 1 95 ? 9.008 -7.504 -2.805 1 98.56 95 GLU A C 1
ATOM 762 O O . GLU A 1 95 ? 9.375 -8.531 -3.377 1 98.56 95 GLU A O 1
ATOM 767 N N . ILE A 1 96 ? 8.352 -7.551 -1.705 1 98.69 96 ILE A N 1
ATOM 768 C CA . ILE A 1 96 ? 7.945 -8.82 -1.113 1 98.69 96 ILE A CA 1
ATOM 769 C C . ILE A 1 96 ? 7.027 -9.57 -2.076 1 98.69 96 ILE A C 1
ATOM 771 O O . ILE A 1 96 ? 7.199 -10.766 -2.301 1 98.69 96 ILE A O 1
ATOM 775 N N . CYS A 1 97 ? 6.055 -8.859 -2.668 1 98.31 97 CYS A N 1
ATOM 776 C CA . CYS A 1 97 ? 5.152 -9.484 -3.633 1 98.31 97 CYS A CA 1
ATOM 777 C C . CYS A 1 97 ? 5.93 -10.047 -4.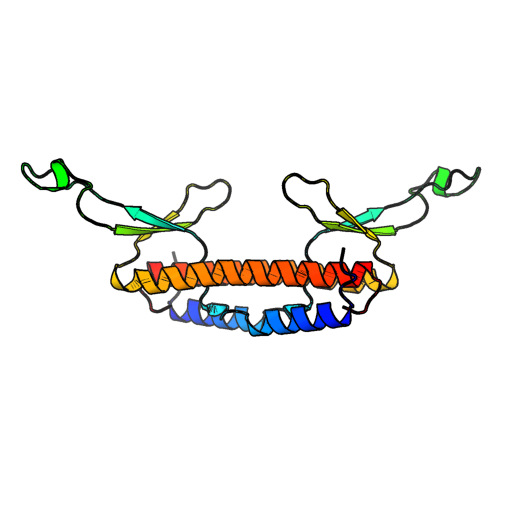816 1 98.31 97 CYS A C 1
ATOM 779 O O . CYS A 1 97 ? 5.621 -11.141 -5.297 1 98.31 97 CYS A O 1
ATOM 781 N N . GLU A 1 98 ? 6.945 -9.328 -5.242 1 97.31 98 GLU A N 1
ATOM 782 C CA . GLU A 1 98 ? 7.75 -9.797 -6.363 1 97.31 98 GLU A CA 1
ATOM 783 C C . GLU A 1 98 ? 8.523 -11.062 -6 1 97.31 98 GLU A C 1
ATOM 785 O O . GLU A 1 98 ? 8.641 -11.977 -6.812 1 97.31 98 GLU A O 1
ATOM 790 N N . ILE A 1 99 ? 9.055 -11.047 -4.836 1 98.12 99 ILE A N 1
ATOM 791 C CA . ILE A 1 99 ? 9.773 -12.227 -4.359 1 98.12 99 ILE A CA 1
ATOM 792 C C . ILE A 1 99 ? 8.836 -13.422 -4.305 1 98.12 99 ILE A C 1
ATOM 794 O O . ILE A 1 99 ? 9.172 -14.508 -4.785 1 98.12 99 ILE A O 1
ATOM 798 N N . ASN A 1 100 ? 7.621 -13.219 -3.711 1 97.75 100 ASN A N 1
ATOM 799 C CA . ASN A 1 100 ? 6.648 -14.305 -3.598 1 97.75 100 ASN A CA 1
ATOM 800 C C . ASN A 1 100 ? 6.195 -14.797 -4.969 1 97.75 100 ASN A C 1
ATOM 802 O O . ASN A 1 100 ? 5.996 -15.992 -5.168 1 97.75 100 ASN A O 1
ATOM 806 N N . ARG A 1 101 ? 6.027 -13.891 -5.848 1 97.19 101 ARG A N 1
ATOM 807 C CA . ARG A 1 101 ? 5.676 -14.273 -7.211 1 97.19 101 ARG A CA 1
ATOM 808 C C . ARG A 1 101 ? 6.77 -15.125 -7.84 1 97.19 101 ARG A C 1
ATOM 810 O O . ARG A 1 101 ? 6.48 -16.141 -8.492 1 97.19 101 ARG A O 1
ATOM 817 N N . GLU A 1 102 ? 8.055 -14.695 -7.625 1 96.75 102 GLU A N 1
ATOM 818 C CA . GLU A 1 102 ? 9.18 -15.461 -8.164 1 96.75 102 GLU A CA 1
ATOM 819 C C . GLU A 1 102 ? 9.227 -16.859 -7.562 1 96.75 102 GLU A C 1
ATOM 821 O O . GLU A 1 102 ? 9.477 -17.844 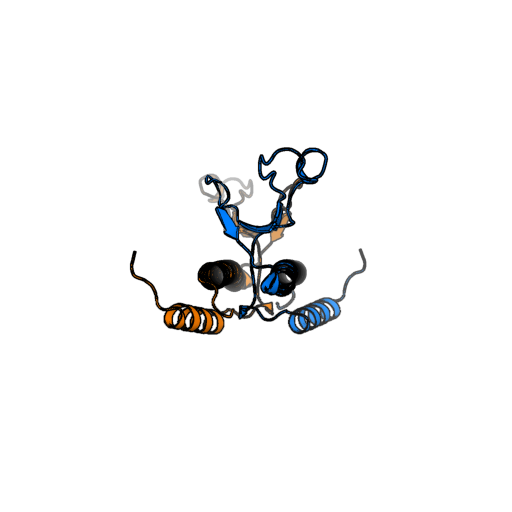-8.273 1 96.75 102 GLU A O 1
ATOM 826 N N . LEU A 1 103 ? 8.938 -16.938 -6.34 1 96.62 103 LEU A N 1
ATOM 827 C CA . LEU A 1 103 ? 8.898 -18.234 -5.699 1 96.62 103 LEU A CA 1
ATOM 828 C C . LEU A 1 103 ? 7.785 -19.109 -6.281 1 96.62 103 LEU A C 1
ATOM 830 O O . LEU A 1 103 ? 7.984 -20.297 -6.535 1 96.62 103 LEU A O 1
ATOM 834 N N . LEU A 1 104 ? 6.617 -18.531 -6.469 1 95.56 104 LEU A N 1
ATOM 835 C CA . LEU A 1 104 ? 5.5 -19.234 -7.094 1 95.56 104 LEU A CA 1
ATOM 836 C C . LEU A 1 104 ? 5.883 -19.734 -8.484 1 95.56 104 LEU A C 1
ATOM 838 O O . LEU A 1 104 ? 5.613 -20.891 -8.828 1 95.56 104 LEU A O 1
ATOM 842 N N . ARG A 1 105 ? 6.52 -18.906 -9.273 1 93.62 105 ARG A N 1
ATOM 843 C CA . ARG A 1 105 ? 6.938 -19.25 -10.633 1 93.62 105 ARG A CA 1
ATOM 844 C C . ARG A 1 105 ? 7.891 -20.438 -10.633 1 93.62 105 ARG A C 1
ATOM 846 O O . ARG A 1 105 ? 7.84 -21.281 -11.531 1 93.62 105 ARG A O 1
ATOM 853 N N . ARG A 1 106 ? 8.656 -20.531 -9.555 1 93.56 106 ARG A N 1
ATOM 854 C CA . ARG A 1 106 ? 9.641 -21.594 -9.438 1 93.56 106 ARG A CA 1
ATOM 855 C C . ARG A 1 106 ? 9.023 -22.844 -8.812 1 93.56 106 ARG A C 1
ATOM 857 O O . ARG A 1 106 ? 9.711 -23.828 -8.578 1 93.56 106 ARG A O 1
ATOM 864 N N . ARG A 1 107 ? 7.805 -22.781 -8.492 1 92.44 107 ARG A N 1
ATOM 865 C CA . ARG A 1 107 ? 7.09 -23.891 -7.867 1 92.44 107 ARG A CA 1
ATOM 866 C C . ARG A 1 107 ? 7.672 -24.219 -6.492 1 92.44 107 ARG A C 1
ATOM 868 O O . ARG A 1 107 ? 7.828 -25.375 -6.141 1 92.44 107 ARG A O 1
ATOM 875 N N . GLU A 1 108 ? 8.086 -23.078 -5.797 1 90.25 108 GLU A N 1
ATOM 876 C CA . GLU A 1 108 ? 8.594 -23.172 -4.434 1 90.25 108 GLU A CA 1
ATOM 877 C C . GLU A 1 108 ? 7.531 -22.766 -3.416 1 90.25 108 GLU A C 1
ATOM 879 O O . GLU A 1 108 ? 6.586 -22.062 -3.754 1 90.25 108 GLU A O 1
ATOM 884 N N . ALA A 1 109 ? 7.75 -23.422 -2.277 1 86.38 109 ALA A N 1
ATOM 885 C CA . ALA A 1 109 ? 6.855 -23.016 -1.198 1 86.38 109 ALA A CA 1
ATOM 886 C C . ALA A 1 109 ? 7.004 -21.516 -0.904 1 86.38 109 ALA A C 1
ATOM 888 O O . ALA A 1 109 ? 8.117 -20.984 -0.9 1 86.38 109 ALA A O 1
ATOM 889 N N . LEU A 1 110 ? 5.852 -20.844 -0.657 1 82.38 110 LEU A N 1
ATOM 890 C CA . LEU A 1 110 ? 5.848 -19.391 -0.428 1 82.38 110 LEU A CA 1
ATOM 891 C C . LEU A 1 110 ? 6.086 -19.078 1.045 1 82.38 110 LEU A C 1
ATOM 893 O O . LEU A 1 110 ? 5.793 -19.906 1.915 1 82.38 110 LEU A O 1
ATOM 897 N N . MET B 1 1 ? -21.703 16.297 11.922 1 37.91 1 MET B N 1
ATOM 898 C CA . MET B 1 1 ? -20.438 15.648 11.609 1 37.91 1 MET B CA 1
ATOM 899 C C . MET B 1 1 ? -19.781 15.102 12.867 1 37.91 1 MET B C 1
ATOM 901 O O . MET B 1 1 ? -19.359 15.867 13.734 1 37.91 1 MET B O 1
ATOM 905 N N . GLU B 1 2 ? -20.234 13.977 13.508 1 45.19 2 GLU B N 1
ATOM 906 C CA . GLU B 1 2 ? -19.922 13.57 14.875 1 45.19 2 GLU B CA 1
ATOM 907 C C . GLU B 1 2 ? -18.422 13.656 15.156 1 45.19 2 GLU B C 1
ATOM 909 O O . GLU B 1 2 ? -17.609 13.266 14.312 1 45.19 2 GLU B O 1
ATOM 914 N N . ASP B 1 3 ? -18 14.57 15.906 1 57.19 3 ASP B N 1
ATOM 915 C CA . ASP B 1 3 ? -16.641 14.812 16.406 1 57.19 3 ASP B CA 1
ATOM 916 C C . ASP B 1 3 ? -15.992 13.516 16.875 1 57.19 3 ASP B C 1
ATOM 918 O O . ASP B 1 3 ? -16.25 13.055 17.984 1 57.19 3 ASP B O 1
ATOM 922 N N . ILE B 1 4 ? -15.781 12.562 16.031 1 68.62 4 ILE B N 1
ATOM 923 C CA . ILE B 1 4 ? -15.055 11.383 16.5 1 68.62 4 ILE B CA 1
ATOM 924 C C . ILE B 1 4 ? -13.875 11.812 17.359 1 68.62 4 ILE B C 1
ATOM 926 O O . ILE B 1 4 ? -12.969 12.508 16.875 1 68.62 4 ILE B O 1
ATOM 930 N N . LEU B 1 5 ? -14 11.531 18.672 1 87.56 5 LEU B N 1
ATOM 931 C CA . LEU B 1 5 ? -12.914 11.852 19.594 1 87.56 5 LEU B CA 1
ATOM 932 C C . LEU B 1 5 ? -11.594 11.289 19.094 1 87.56 5 LEU B C 1
ATOM 934 O O . LEU B 1 5 ? -11.562 10.242 18.453 1 87.56 5 LEU B O 1
ATOM 938 N N . SER B 1 6 ? -10.57 12.141 19.203 1 93.62 6 SER B N 1
ATOM 939 C CA . SER B 1 6 ? -9.234 11.703 18.812 1 93.62 6 SER B CA 1
ATOM 940 C C . SER B 1 6 ? -8.891 10.344 19.422 1 93.62 6 SER B C 1
ATOM 942 O O . SER B 1 6 ? -8.18 9.547 18.812 1 93.62 6 SER B O 1
ATOM 944 N N . SER B 1 7 ? -9.469 10.094 20.531 1 94.81 7 SER B N 1
ATOM 945 C CA . SER B 1 7 ? -9.242 8.812 21.188 1 94.81 7 SER B CA 1
ATOM 946 C C . SER B 1 7 ? -9.852 7.664 20.391 1 94.81 7 SER B C 1
ATOM 948 O O . SER B 1 7 ? -9.281 6.574 20.344 1 94.81 7 SER B O 1
ATOM 950 N N . THR B 1 8 ? -10.969 7.887 19.844 1 96.94 8 THR B N 1
ATOM 951 C CA . THR B 1 8 ? -11.609 6.879 19.016 1 96.94 8 THR B CA 1
ATOM 952 C C . THR B 1 8 ? -10.773 6.59 17.766 1 96.94 8 THR B C 1
ATOM 954 O O . THR B 1 8 ? -10.664 5.438 17.344 1 96.94 8 THR B O 1
ATOM 957 N N . LEU B 1 9 ? -10.195 7.59 17.219 1 97.81 9 LEU B N 1
ATOM 958 C CA . LEU B 1 9 ? -9.328 7.426 16.047 1 97.81 9 LEU B CA 1
ATOM 959 C C . LEU B 1 9 ? -8.109 6.582 16.391 1 97.81 9 LEU B C 1
ATOM 961 O O . LEU B 1 9 ? -7.746 5.676 15.641 1 97.81 9 LEU B O 1
ATOM 965 N N . ARG B 1 10 ? -7.559 6.855 17.516 1 97.31 10 ARG B N 1
ATOM 966 C CA . ARG B 1 10 ? -6.383 6.105 17.938 1 97.31 10 ARG B CA 1
ATOM 967 C C . ARG B 1 10 ? -6.734 4.648 18.219 1 97.31 10 ARG B C 1
ATOM 969 O O . ARG B 1 10 ? -5.957 3.744 17.906 1 97.31 10 ARG B O 1
ATOM 976 N N . LYS B 1 11 ? -7.859 4.488 18.797 1 97.88 11 LYS B N 1
ATOM 977 C CA . LYS B 1 11 ? -8.328 3.131 19.062 1 97.88 11 LYS B CA 1
ATOM 978 C C . LYS B 1 11 ? -8.547 2.367 17.766 1 97.88 11 LYS B C 1
ATOM 980 O O . LYS B 1 11 ? -8.164 1.199 17.641 1 97.88 11 LYS B O 1
ATOM 985 N N . ARG B 1 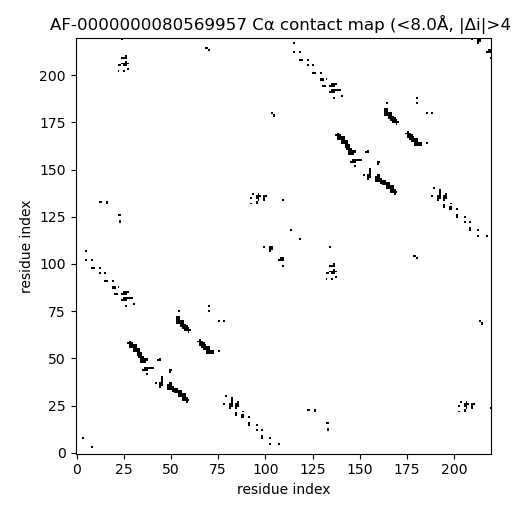12 ? -9.172 3.031 16.828 1 98.44 12 ARG B N 1
ATOM 986 C CA . ARG B 1 12 ? -9.398 2.416 15.531 1 98.44 12 ARG B CA 1
ATOM 987 C C . ARG B 1 12 ? -8.078 2.072 14.852 1 98.44 12 ARG B C 1
ATOM 989 O O . ARG B 1 12 ? -7.941 1.003 14.25 1 98.44 12 ARG B O 1
ATOM 996 N N . ARG B 1 13 ? -7.152 2.977 14.883 1 98.56 13 ARG B N 1
ATOM 997 C CA . ARG B 1 13 ? -5.832 2.727 14.32 1 98.56 13 ARG B CA 1
ATOM 998 C C . ARG B 1 13 ? -5.199 1.479 14.93 1 98.56 13 ARG B C 1
ATOM 1000 O O . ARG B 1 13 ? -4.645 0.644 14.211 1 98.56 13 ARG B O 1
ATOM 1007 N N . ALA B 1 14 ? -5.324 1.36 16.281 1 98.38 14 ALA B N 1
ATOM 1008 C CA . ALA B 1 14 ? -4.773 0.201 16.969 1 98.38 14 ALA B CA 1
ATOM 1009 C C . ALA B 1 14 ? -5.477 -1.084 16.531 1 98.38 14 ALA B C 1
ATOM 1011 O O . ALA B 1 14 ? -4.832 -2.121 16.359 1 98.38 14 ALA B O 1
ATOM 1012 N N . GLU B 1 15 ? -6.754 -1.007 16.359 1 98.75 15 GLU B N 1
ATOM 1013 C CA . GLU B 1 15 ? -7.535 -2.156 15.922 1 98.75 15 GLU B CA 1
ATOM 1014 C C . GLU B 1 15 ? -7.121 -2.596 14.516 1 98.75 15 GLU B C 1
ATOM 1016 O O . GLU B 1 15 ? -7 -3.791 14.25 1 98.75 15 GLU B O 1
ATOM 1021 N N . LEU B 1 16 ? -6.883 -1.683 13.672 1 98.81 16 LEU B N 1
ATOM 1022 C CA . LEU B 1 16 ? -6.453 -1.977 12.305 1 98.81 16 LEU B CA 1
ATOM 1023 C C . LEU B 1 16 ? -5.105 -2.688 12.305 1 98.81 16 LEU B C 1
ATOM 1025 O O . LEU B 1 16 ? -4.906 -3.65 11.555 1 98.81 16 LEU B O 1
ATOM 1029 N N . LEU B 1 17 ? -4.219 -2.213 13.148 1 98.56 17 LEU B N 1
ATOM 1030 C CA . LEU B 1 17 ? -2.904 -2.838 13.234 1 98.56 17 LEU B CA 1
ATOM 1031 C C . LEU B 1 17 ? -3.021 -4.293 13.68 1 98.56 17 LEU B C 1
ATOM 1033 O O . LEU B 1 17 ? -2.307 -5.16 13.172 1 98.56 17 LEU B O 1
ATOM 1037 N N . ARG B 1 18 ? -4 -4.543 14.516 1 98.31 18 ARG B N 1
ATOM 1038 C CA . ARG B 1 18 ? -4.207 -5.898 15.008 1 98.31 18 ARG B CA 1
ATOM 1039 C C . ARG B 1 18 ? -4.777 -6.801 13.922 1 98.31 18 ARG B C 1
ATOM 1041 O O . ARG B 1 18 ? -4.543 -8.008 13.922 1 98.31 18 ARG B O 1
ATOM 1048 N N . GLN B 1 19 ? -5.445 -6.199 13.047 1 98.5 19 GLN B N 1
ATOM 1049 C CA . GLN B 1 19 ? -6.109 -6.949 11.984 1 98.5 19 GLN B CA 1
ATOM 1050 C C . GLN B 1 19 ? -5.188 -7.125 10.781 1 98.5 19 GLN B C 1
ATOM 1052 O O . GLN B 1 19 ? -5.551 -7.785 9.805 1 98.5 19 GLN B O 1
ATOM 1057 N N . MET B 1 20 ? -3.98 -6.621 10.875 1 98.56 20 MET B N 1
ATOM 1058 C CA . MET B 1 20 ? -3.037 -6.641 9.758 1 98.56 20 MET B CA 1
ATOM 1059 C C . MET B 1 20 ? -2.641 -8.07 9.398 1 98.56 20 MET B C 1
ATOM 1061 O O . MET B 1 20 ? -2.158 -8.812 10.258 1 98.56 20 MET B O 1
ATOM 1065 N N . PRO B 1 21 ? -2.824 -8.461 8.102 1 98.31 21 PRO B N 1
ATOM 1066 C CA . PRO B 1 21 ? -2.314 -9.766 7.68 1 98.31 21 PRO B CA 1
ATOM 1067 C C . PRO B 1 21 ? -0.789 -9.844 7.699 1 98.31 21 PRO B C 1
ATOM 1069 O O . PRO B 1 21 ? -0.118 -8.805 7.77 1 98.31 21 PRO B O 1
ATOM 1072 N N . ALA B 1 22 ? -0.307 -11.164 7.656 1 98 22 ALA B N 1
ATOM 1073 C CA . ALA B 1 22 ? 1.138 -11.367 7.578 1 98 22 ALA B CA 1
ATOM 1074 C C . ALA B 1 22 ? 1.698 -10.797 6.273 1 98 22 ALA B C 1
ATOM 1076 O O . ALA B 1 22 ? 1.284 -11.203 5.188 1 98 22 ALA B O 1
ATOM 1077 N N . LEU B 1 23 ? 2.645 -9.953 6.402 1 98.38 23 LEU B N 1
ATOM 1078 C CA . LEU B 1 23 ? 3.127 -9.18 5.262 1 98.38 23 LEU B CA 1
ATOM 1079 C C . LEU B 1 23 ? 4.027 -10.023 4.371 1 98.38 23 LEU B C 1
ATOM 1081 O O . LEU B 1 23 ? 4.207 -9.711 3.189 1 98.38 23 LEU B O 1
ATOM 1085 N N . ASP B 1 24 ? 4.625 -11.07 4.898 1 97.56 24 ASP B N 1
ATOM 1086 C CA . ASP B 1 24 ? 5.543 -11.891 4.113 1 97.56 24 ASP B CA 1
ATOM 1087 C C . ASP B 1 24 ? 4.781 -12.82 3.166 1 97.56 24 ASP B C 1
ATOM 1089 O O . ASP B 1 24 ? 5.379 -13.461 2.301 1 97.56 24 ASP B O 1
ATOM 1093 N N . THR B 1 25 ? 3.443 -12.828 3.209 1 96.25 25 THR B N 1
ATOM 1094 C CA . THR B 1 25 ? 2.658 -13.766 2.41 1 96.25 25 THR B CA 1
ATOM 1095 C C . THR B 1 25 ? 2.021 -13.055 1.218 1 96.25 25 THR B C 1
ATOM 1097 O O . THR B 1 25 ? 1.317 -13.68 0.422 1 96.25 25 THR B O 1
ATOM 1100 N N . LEU B 1 26 ? 2.189 -11.898 0.991 1 98.62 26 LEU B N 1
ATOM 1101 C CA . LEU B 1 26 ? 1.411 -11.062 0.086 1 98.62 26 LEU B CA 1
ATOM 1102 C C . LEU B 1 26 ? 1.747 -11.375 -1.369 1 98.62 26 LEU B C 1
ATOM 1104 O O . LEU B 1 26 ? 2.91 -11.609 -1.705 1 98.62 26 LEU B O 1
ATOM 1108 N N . LEU B 1 27 ? 0.756 -11.438 -2.139 1 98.38 27 LEU B N 1
ATOM 1109 C CA . LEU B 1 27 ? 0.851 -11.492 -3.594 1 98.38 27 LEU B CA 1
ATOM 1110 C C . LEU B 1 27 ? 0.005 -10.398 -4.234 1 98.38 27 LEU B C 1
ATOM 1112 O O . LEU B 1 27 ? -1.148 -10.188 -3.852 1 98.38 27 LEU B O 1
ATOM 1116 N N . ARG B 1 28 ? 0.548 -9.703 -5.16 1 98.06 28 ARG B N 1
ATOM 1117 C CA . ARG B 1 28 ? -0.185 -8.703 -5.93 1 98.06 28 ARG B CA 1
ATOM 1118 C C . ARG B 1 28 ? -0.485 -9.203 -7.336 1 98.06 28 ARG B C 1
ATOM 1120 O O . ARG B 1 28 ? 0.364 -9.836 -7.969 1 98.06 28 ARG B O 1
ATOM 1127 N N . GLY B 1 29 ? -1.638 -8.922 -7.75 1 97.81 29 GLY B N 1
ATOM 1128 C CA . GLY B 1 29 ? -2.082 -9.305 -9.086 1 97.81 29 GLY B CA 1
ATOM 1129 C C . GLY B 1 29 ? -3.527 -9.766 -9.117 1 97.81 29 GLY B C 1
ATOM 1130 O O . GLY B 1 29 ? -4.324 -9.391 -8.258 1 97.81 29 GLY B O 1
ATOM 1131 N N . SER B 1 30 ? -3.846 -10.391 -10.195 1 97.56 30 SER B N 1
ATOM 1132 C CA . SER B 1 30 ? -5.172 -10.969 -10.383 1 97.56 30 SER B CA 1
ATOM 1133 C C . SER B 1 30 ? -5.082 -12.406 -10.883 1 97.56 30 SER B C 1
ATOM 1135 O O . SER B 1 30 ? -4.121 -12.781 -11.555 1 97.56 30 SER B O 1
ATOM 1137 N N . LEU B 1 31 ? -6.035 -13.148 -10.391 1 97.19 31 LEU B N 1
ATOM 1138 C CA . LEU B 1 31 ? -6.105 -14.523 -10.875 1 97.19 31 LEU B CA 1
ATOM 1139 C C . LEU B 1 31 ? -7.023 -14.625 -12.086 1 97.19 31 LEU B C 1
ATOM 1141 O O . LEU B 1 31 ? -8.172 -14.172 -12.047 1 97.19 31 LEU B O 1
ATOM 1145 N N . ILE B 1 32 ? -6.508 -15.25 -13.133 1 96.81 32 ILE B N 1
ATOM 1146 C CA . ILE B 1 32 ? -7.246 -15.406 -14.383 1 96.81 32 ILE B CA 1
ATOM 1147 C C . ILE B 1 32 ? -7.523 -16.891 -14.633 1 96.81 32 ILE B C 1
ATOM 1149 O O . ILE B 1 32 ? -6.641 -17.734 -14.453 1 96.81 32 ILE B O 1
ATOM 1153 N N . GLU B 1 33 ? -8.734 -17.188 -14.961 1 96.06 33 GLU B N 1
ATOM 1154 C CA . GLU B 1 33 ? -9.141 -18.547 -15.344 1 96.06 33 GLU B CA 1
ATOM 1155 C C . GLU B 1 33 ? -9.219 -18.688 -16.859 1 96.06 33 GLU B C 1
ATOM 1157 O O . GLU B 1 33 ? -9.82 -17.859 -17.547 1 96.06 33 GLU B O 1
ATOM 1162 N N . ARG B 1 34 ? -8.602 -19.812 -17.328 1 94.88 34 ARG B N 1
ATOM 1163 C CA . ARG B 1 34 ? -8.602 -20.047 -18.766 1 94.88 34 ARG B CA 1
ATOM 1164 C C . ARG B 1 34 ? -9.031 -21.469 -19.094 1 94.88 34 ARG B C 1
ATOM 1166 O O . ARG B 1 34 ? -8.797 -22.391 -18.297 1 94.88 34 ARG B O 1
ATOM 1173 N N . TYR B 1 35 ? -9.664 -21.578 -20.281 1 94.69 35 TYR B N 1
ATOM 1174 C CA . TYR B 1 35 ? -10.031 -22.859 -20.875 1 94.69 35 TYR B CA 1
ATOM 1175 C C . TYR B 1 35 ? -9.422 -23.016 -22.266 1 94.69 35 TYR B C 1
ATOM 1177 O O . TYR B 1 35 ? -9.297 -22.031 -23 1 94.69 35 TYR B O 1
ATOM 1185 N N . LYS B 1 36 ? -9.039 -24.094 -22.531 1 91.69 36 LYS B N 1
ATOM 1186 C CA . LYS B 1 36 ? -8.43 -24.312 -23.844 1 91.69 36 LYS B CA 1
ATOM 1187 C C . LYS B 1 36 ? -9.133 -25.422 -24.609 1 91.69 36 LYS B C 1
ATOM 1189 O O . LYS B 1 36 ? -9.523 -26.438 -24.016 1 91.69 36 LYS B O 1
ATOM 1194 N N . ARG B 1 37 ? -9.281 -25.172 -25.953 1 91.69 37 ARG B N 1
ATOM 1195 C CA . ARG B 1 37 ? -9.781 -26.234 -26.828 1 91.69 37 ARG B CA 1
ATOM 1196 C C . ARG B 1 37 ? -8.633 -27.094 -27.359 1 91.69 37 ARG B C 1
ATOM 1198 O O . ARG B 1 37 ? -7.574 -26.562 -27.703 1 91.69 37 ARG B O 1
ATOM 1205 N N . CYS B 1 38 ? -8.789 -28.391 -27.312 1 93 38 CYS B N 1
ATOM 1206 C CA . CYS B 1 38 ? -7.691 -29.281 -27.672 1 93 38 CYS B CA 1
ATOM 1207 C C . CYS B 1 38 ? -7.617 -29.5 -29.172 1 93 38 CYS B C 1
ATOM 1209 O O . CYS B 1 38 ? -6.574 -29.891 -29.703 1 93 38 CYS B O 1
ATOM 1211 N N . GLY B 1 39 ? -8.625 -29.234 -29.984 1 88.31 39 GLY B N 1
ATOM 1212 C CA . GLY B 1 39 ? -8.648 -29.391 -31.422 1 88.31 39 GLY B CA 1
ATOM 1213 C C . GLY B 1 39 ? -9.008 -30.797 -31.875 1 88.31 39 GLY B C 1
ATOM 1214 O O . GLY B 1 39 ? -9.125 -31.062 -33.062 1 88.31 39 GLY B O 1
ATOM 1215 N N . LYS B 1 40 ? -9.125 -31.812 -30.906 1 93.69 40 LYS B N 1
ATOM 1216 C CA . LYS B 1 40 ? -9.5 -33.188 -31.25 1 93.69 40 LYS B CA 1
ATOM 1217 C C . LYS B 1 40 ? -10.969 -33.25 -31.656 1 93.69 40 LYS B C 1
ATOM 1219 O O . LYS B 1 40 ? -11.844 -32.75 -30.953 1 93.69 40 LYS B O 1
ATOM 1224 N N . PRO B 1 41 ? -11.141 -33.906 -32.75 1 88.5 41 PRO B N 1
ATOM 1225 C CA . PRO B 1 41 ? -12.531 -34.031 -33.188 1 88.5 41 PRO B CA 1
ATOM 1226 C C . PRO B 1 41 ? -13.391 -34.844 -32.219 1 88.5 41 PRO B C 1
ATOM 1228 O O . PRO B 1 41 ? -12.961 -35.875 -31.719 1 88.5 41 PRO B O 1
ATOM 1231 N N . GLY B 1 42 ? -14.602 -34.344 -31.844 1 90.25 42 GLY B N 1
ATOM 1232 C CA . GLY B 1 42 ? -15.531 -35.094 -31 1 90.25 42 GLY B CA 1
ATOM 1233 C C . GLY B 1 42 ? -15.352 -34.781 -29.516 1 90.25 42 GLY B C 1
ATOM 1234 O O . GLY B 1 42 ? -16.094 -35.312 -28.688 1 90.25 42 GLY B O 1
ATOM 1235 N N . CYS B 1 43 ? -14.297 -34.219 -29.172 1 93.94 43 CYS B N 1
ATOM 1236 C CA . CYS B 1 43 ? -14.055 -33.875 -27.781 1 93.94 43 CYS B CA 1
ATOM 1237 C C . CYS B 1 43 ? -15.109 -32.906 -27.25 1 93.94 43 CYS B C 1
ATOM 1239 O O . CYS B 1 43 ? -15.586 -32.062 -27.984 1 93.94 43 CYS B O 1
ATOM 1241 N N . LYS B 1 44 ? -15.523 -33.094 -25.969 1 90.88 44 LYS B N 1
ATOM 1242 C CA . LYS B 1 44 ? -16.547 -32.25 -25.344 1 90.88 44 LYS B CA 1
ATOM 1243 C C . LYS B 1 44 ? -16.141 -30.781 -25.391 1 90.88 44 LYS B C 1
ATOM 1245 O O . LYS B 1 44 ? -17 -29.891 -25.312 1 90.88 44 LYS B O 1
ATOM 1250 N N . CYS B 1 45 ? -14.867 -30.469 -25.469 1 91.81 45 CYS B N 1
ATOM 1251 C CA . CYS B 1 45 ? -14.422 -29.094 -25.438 1 91.81 45 CYS B CA 1
ATOM 1252 C C . CYS B 1 45 ? -14.758 -28.375 -26.734 1 91.81 45 CYS B C 1
ATOM 1254 O O . CYS B 1 45 ? -14.648 -27.156 -26.844 1 91.81 45 CYS B O 1
ATOM 1256 N N . ALA B 1 46 ? -15.109 -29.203 -27.766 1 89.12 46 ALA B N 1
ATOM 1257 C CA . ALA B 1 46 ? -15.469 -28.594 -29.047 1 89.12 46 ALA B CA 1
ATOM 1258 C C . ALA B 1 46 ? -16.734 -27.734 -28.906 1 89.12 46 ALA B C 1
ATOM 1260 O O . ALA B 1 46 ? -16.875 -26.719 -29.594 1 89.12 46 ALA B O 1
ATOM 1261 N N . ASP B 1 47 ? -17.641 -28.203 -28.094 1 86.88 47 ASP B N 1
ATOM 1262 C CA . ASP B 1 47 ? -18.906 -27.5 -27.953 1 86.88 47 ASP B CA 1
ATOM 1263 C C . ASP B 1 47 ? -19.047 -26.891 -26.562 1 86.88 47 ASP B C 1
ATOM 1265 O O . ASP B 1 47 ? -20.141 -26.5 -26.156 1 86.88 47 ASP B O 1
ATOM 1269 N N . GLY B 1 48 ? -18.031 -26.891 -25.844 1 86.31 48 GLY B N 1
ATOM 1270 C CA . GLY B 1 48 ? -18.047 -26.391 -24.484 1 86.31 48 GLY B CA 1
ATOM 1271 C C . GLY B 1 48 ? -16.953 -25.375 -24.219 1 86.31 48 GLY B C 1
ATOM 1272 O O . GLY B 1 48 ? -16.359 -24.828 -25.141 1 86.31 48 GLY B O 1
ATOM 1273 N N . PRO B 1 49 ? -16.812 -25.016 -22.969 1 85.69 49 PRO B N 1
ATOM 1274 C CA . PRO B 1 49 ? -15.852 -23.984 -22.594 1 85.69 49 PRO B CA 1
ATOM 1275 C C . PRO B 1 49 ? -14.406 -24.391 -22.875 1 85.69 49 PRO B C 1
ATOM 1277 O O . PRO B 1 49 ? -13.531 -23.531 -23.016 1 85.69 49 PRO B O 1
ATOM 1280 N N . GLY B 1 50 ? -14.219 -25.734 -23.016 1 91.69 50 GLY B N 1
ATOM 1281 C CA . GLY B 1 50 ? -12.859 -26.219 -23.188 1 91.69 50 GLY B CA 1
ATOM 1282 C C . GLY B 1 50 ? -12.336 -26.984 -21.984 1 91.69 50 GLY B C 1
ATOM 1283 O O . GLY B 1 50 ? -13.086 -27.219 -21.031 1 91.69 50 GLY B O 1
ATOM 1284 N N . HIS B 1 51 ? -11.18 -27.547 -22.094 1 94.06 51 HIS B N 1
ATOM 1285 C CA . HIS B 1 51 ? -10.508 -28.219 -20.984 1 94.06 51 HIS B CA 1
ATOM 1286 C C . HIS B 1 51 ? -9.969 -27.203 -19.984 1 94.06 51 HIS B C 1
ATOM 1288 O O . HIS B 1 51 ? -9.352 -26.203 -20.359 1 94.06 51 HIS B O 1
ATOM 1294 N N . GLY B 1 52 ? -10.273 -27.406 -18.688 1 90.56 52 GLY B N 1
ATOM 1295 C CA . GLY B 1 52 ? -9.891 -26.516 -17.594 1 90.56 52 GLY B CA 1
ATOM 1296 C C . GLY B 1 52 ? -10.742 -26.703 -16.344 1 90.56 52 GLY B C 1
ATOM 1297 O O . GLY B 1 52 ? -11.414 -27.719 -16.188 1 90.56 52 GLY B O 1
ATOM 1298 N N . PRO B 1 53 ? -10.602 -25.672 -15.664 1 94.31 53 PRO B N 1
ATOM 1299 C CA . PRO B 1 53 ? -9.898 -24.375 -15.719 1 94.31 53 PRO B CA 1
ATOM 1300 C C . PRO B 1 53 ? -8.406 -24.516 -15.414 1 94.31 53 PRO B C 1
ATOM 1302 O O . PRO B 1 53 ? -8.016 -25.344 -14.586 1 94.31 53 PRO B O 1
ATOM 1305 N N . LYS B 1 54 ? -7.66 -23.672 -16.188 1 96 54 LYS B N 1
ATOM 1306 C CA . LYS B 1 54 ? -6.289 -23.359 -15.805 1 96 54 LYS B CA 1
ATOM 1307 C C . LYS B 1 54 ? -6.199 -21.969 -15.188 1 96 54 LYS B C 1
ATOM 1309 O O . LYS B 1 54 ? -6.891 -21.047 -15.617 1 96 54 LYS B O 1
ATOM 1314 N N . TYR B 1 55 ? -5.309 -21.859 -14.172 1 97.31 55 TYR B N 1
ATOM 1315 C CA . TYR B 1 55 ? -5.227 -20.594 -13.461 1 97.31 55 TYR B CA 1
ATOM 1316 C C . TYR B 1 55 ? -3.873 -19.922 -13.688 1 97.31 55 TYR B C 1
ATOM 1318 O O . TYR B 1 55 ? -2.842 -20.594 -13.719 1 97.31 55 TYR B O 1
ATOM 1326 N N . TYR B 1 56 ? -4.012 -18.594 -13.844 1 97.62 56 TYR B N 1
ATOM 1327 C CA . TYR B 1 56 ? -2.814 -17.781 -14.039 1 97.62 56 TYR B CA 1
ATOM 1328 C C . TYR B 1 56 ? -2.836 -16.562 -13.141 1 97.62 56 TYR B C 1
ATOM 1330 O O . TYR B 1 56 ? -3.885 -15.938 -12.953 1 97.62 56 TYR B O 1
ATOM 1338 N N . LEU B 1 57 ? -1.688 -16.266 -12.555 1 98.06 57 LEU B N 1
ATOM 1339 C CA . LEU B 1 57 ? -1.491 -14.984 -11.883 1 98.06 57 LEU B CA 1
ATOM 1340 C C . LEU B 1 57 ? -1.074 -13.906 -12.875 1 98.06 57 LEU B C 1
ATOM 1342 O O . LEU B 1 57 ? -0.027 -14.016 -13.516 1 98.06 57 LEU B O 1
ATOM 1346 N N . SER B 1 58 ? -1.911 -12.914 -12.977 1 97.88 58 SER B N 1
ATOM 1347 C CA . SER B 1 58 ? -1.643 -11.797 -13.875 1 97.88 58 SER B CA 1
ATOM 1348 C C . SER B 1 58 ? -1.166 -10.57 -13.102 1 97.88 58 SER B C 1
ATOM 1350 O O . SER B 1 58 ? -1.82 -10.133 -12.148 1 97.88 58 SER B O 1
ATOM 1352 N N . VAL B 1 59 ? -0.005 -10.086 -13.508 1 97 59 VAL B N 1
ATOM 1353 C CA . VAL B 1 59 ? 0.54 -8.891 -12.883 1 97 59 VAL B CA 1
ATOM 1354 C C . VAL B 1 59 ? 0.799 -7.82 -13.945 1 97 59 VAL B C 1
ATOM 1356 O O . VAL B 1 59 ? 1.431 -8.094 -14.969 1 97 59 VAL B O 1
ATOM 1359 N N . SER B 1 60 ? 0.308 -6.641 -13.594 1 93.5 60 SER B N 1
ATOM 1360 C CA . SER B 1 60 ? 0.445 -5.531 -14.531 1 93.5 60 SER B CA 1
ATOM 1361 C C . SER B 1 60 ? 1.501 -4.535 -14.055 1 93.5 60 SER B C 1
ATOM 1363 O O . SER B 1 60 ? 1.614 -4.266 -12.859 1 93.5 60 SER B O 1
ATOM 1365 N N . PHE B 1 61 ? 2.314 -4.09 -15.008 1 87.44 61 PHE B N 1
ATOM 1366 C CA . PHE B 1 61 ? 3.287 -3.025 -14.805 1 87.44 61 PHE B CA 1
ATOM 1367 C C . PHE B 1 61 ? 3.066 -1.89 -15.797 1 87.44 61 PHE B C 1
ATOM 1369 O O . PHE B 1 61 ? 2.697 -2.129 -16.953 1 87.44 61 PHE B O 1
ATOM 1376 N N . PRO B 1 62 ? 3.17 -0.7 -15.289 1 84.94 62 PRO B N 1
ATOM 1377 C CA . PRO B 1 62 ? 2.965 0.414 -16.219 1 84.94 62 PRO B CA 1
ATOM 1378 C C . PRO B 1 62 ? 3.811 0.29 -17.484 1 84.94 62 PRO B C 1
ATOM 1380 O O . PRO B 1 62 ? 5.023 0.072 -17.406 1 84.94 62 PRO B O 1
ATOM 1383 N N . GLY B 1 63 ? 3.127 0.442 -18.625 1 88.56 63 GLY B N 1
ATOM 1384 C CA . GLY B 1 63 ? 3.799 0.481 -19.922 1 88.56 63 GLY B CA 1
ATOM 1385 C C . GLY B 1 63 ? 4.176 -0.894 -20.438 1 88.56 63 GLY B C 1
ATOM 1386 O O . GLY B 1 63 ? 4.887 -1.013 -21.438 1 88.56 63 GLY B O 1
ATOM 1387 N N . ARG B 1 64 ? 3.861 -1.994 -19.75 1 87.88 64 ARG B N 1
ATOM 1388 C CA . ARG B 1 64 ? 4.211 -3.354 -20.141 1 87.88 64 ARG B CA 1
ATOM 1389 C C . ARG B 1 64 ? 2.967 -4.227 -20.266 1 87.88 64 ARG B C 1
ATOM 1391 O O . ARG B 1 64 ? 1.924 -3.91 -19.688 1 87.88 64 ARG B O 1
ATOM 1398 N N . ARG B 1 65 ? 3.1 -5.121 -21.109 1 91.88 65 ARG B N 1
ATOM 1399 C CA . ARG B 1 65 ? 2.057 -6.141 -21.141 1 91.88 65 ARG B CA 1
ATOM 1400 C C . ARG B 1 65 ? 2.014 -6.918 -19.844 1 91.88 65 ARG B C 1
ATOM 1402 O O . ARG B 1 65 ? 3.053 -7.176 -19.234 1 91.88 65 ARG B O 1
ATOM 1409 N N . PRO B 1 66 ? 0.77 -7.25 -19.484 1 93.5 66 PRO B N 1
ATOM 1410 C CA . PRO B 1 66 ? 0.683 -8.047 -18.25 1 93.5 66 PRO B CA 1
ATOM 1411 C C . PRO B 1 66 ? 1.456 -9.359 -18.344 1 93.5 66 PRO B C 1
ATOM 1413 O O . PRO B 1 66 ? 1.494 -9.984 -19.422 1 93.5 66 PRO B O 1
ATOM 1416 N N . GLN B 1 67 ? 2.102 -9.695 -17.281 1 93.62 67 GLN B N 1
ATOM 1417 C CA . GLN B 1 67 ? 2.77 -10.984 -17.156 1 93.62 67 GLN B CA 1
ATOM 1418 C C . GLN B 1 67 ? 1.843 -12.031 -16.547 1 93.62 67 GLN B C 1
ATOM 1420 O O . GLN B 1 67 ? 1.099 -11.727 -15.609 1 93.62 67 GLN B O 1
ATOM 1425 N N . MET B 1 68 ? 1.927 -13.234 -17.125 1 95.19 68 MET B N 1
ATOM 1426 C CA . MET B 1 68 ? 1.072 -14.312 -16.641 1 95.19 68 MET B CA 1
ATOM 1427 C C . MET B 1 68 ? 1.907 -15.5 -16.172 1 95.19 68 MET B C 1
ATOM 1429 O O . MET B 1 68 ? 2.762 -15.992 -16.922 1 95.19 68 MET B O 1
ATOM 1433 N N . ASP B 1 69 ? 1.642 -15.852 -14.945 1 95.88 69 ASP B N 1
ATOM 1434 C CA . ASP B 1 69 ? 2.299 -17.031 -14.383 1 95.88 69 ASP B CA 1
ATOM 1435 C C . ASP B 1 69 ? 1.289 -18.125 -14.078 1 95.88 69 ASP B C 1
ATOM 1437 O O . ASP B 1 69 ? 0.259 -17.875 -13.453 1 95.88 69 ASP B O 1
ATOM 1441 N N . TYR B 1 70 ? 1.634 -19.359 -14.523 1 96.25 70 TYR B N 1
ATOM 1442 C CA . TYR B 1 70 ? 0.763 -20.484 -14.266 1 96.25 70 TYR B CA 1
ATOM 1443 C C . TYR B 1 70 ? 0.658 -20.766 -12.766 1 96.25 70 TYR B C 1
ATOM 1445 O O . TYR B 1 70 ? 1.658 -20.703 -12.047 1 96.25 70 TYR B O 1
ATOM 1453 N N . VAL B 1 71 ? -0.534 -20.984 -12.297 1 97.44 71 VAL B N 1
ATOM 1454 C CA . VAL B 1 71 ? -0.822 -21.359 -10.914 1 97.44 71 VAL B CA 1
ATOM 1455 C C . VAL B 1 71 ? -1.368 -22.781 -10.867 1 97.44 71 VAL B C 1
ATOM 1457 O O . VAL B 1 71 ? -2.518 -23.031 -11.242 1 97.44 71 VAL B O 1
ATOM 1460 N N . PRO B 1 72 ? -0.519 -23.703 -10.391 1 95.25 72 PRO B N 1
ATOM 1461 C CA . PRO B 1 72 ? -1.038 -25.078 -10.266 1 95.25 72 PRO B CA 1
ATOM 1462 C C . PRO B 1 72 ? -2.33 -25.141 -9.453 1 95.25 72 PRO B C 1
ATOM 1464 O O . PRO B 1 72 ? -2.516 -24.359 -8.516 1 95.25 72 PRO B O 1
ATOM 1467 N N . GLN B 1 73 ? -3.105 -26.156 -9.773 1 94.5 73 GLN B N 1
ATOM 1468 C CA . GLN B 1 73 ? -4.398 -26.297 -9.109 1 94.5 73 GLN B CA 1
ATOM 1469 C C . GLN B 1 73 ? -4.23 -26.422 -7.598 1 94.5 73 GLN B C 1
ATOM 1471 O O . GLN B 1 73 ? -5.02 -25.859 -6.836 1 94.5 73 GLN B O 1
ATOM 1476 N N . ALA B 1 74 ? -3.244 -27.062 -7.172 1 94.44 74 ALA B N 1
ATOM 1477 C CA . ALA B 1 74 ? -3.002 -27.312 -5.754 1 94.44 74 ALA B CA 1
ATOM 1478 C C . ALA B 1 74 ? -2.676 -26 -5.023 1 94.44 74 ALA B C 1
ATOM 1480 O O . ALA B 1 74 ? -2.875 -25.906 -3.811 1 94.44 74 ALA B O 1
ATOM 1481 N N . ASP B 1 75 ? -2.252 -24.984 -5.766 1 95.62 75 ASP B N 1
ATOM 1482 C CA . ASP B 1 75 ? -1.821 -23.734 -5.16 1 95.62 75 ASP B CA 1
ATOM 1483 C C . ASP B 1 75 ? -2.914 -22.672 -5.262 1 95.62 75 ASP B C 1
ATOM 1485 O O . ASP B 1 75 ? -2.783 -21.578 -4.699 1 95.62 75 ASP B O 1
ATOM 1489 N N . HIS B 1 76 ? -3.939 -22.984 -5.945 1 96.88 76 HIS B N 1
ATOM 1490 C CA . HIS B 1 76 ? -4.965 -22 -6.266 1 96.88 76 HIS B CA 1
ATOM 1491 C C . HIS B 1 76 ? -5.504 -21.328 -5.008 1 96.88 76 HIS B C 1
ATOM 1493 O O . HIS B 1 76 ? -5.516 -20.109 -4.91 1 96.88 76 HIS B O 1
ATOM 1499 N N . ALA B 1 77 ? -5.922 -22.141 -4.074 1 96.94 77 ALA B N 1
ATOM 1500 C CA . ALA B 1 77 ? -6.52 -21.594 -2.857 1 96.94 77 ALA B CA 1
ATOM 1501 C C . ALA B 1 77 ? -5.527 -20.719 -2.105 1 96.94 77 ALA B C 1
ATOM 1503 O O . ALA B 1 77 ? -5.898 -19.656 -1.58 1 96.94 77 ALA B O 1
ATOM 1504 N N . ASP B 1 78 ? -4.367 -21.156 -2.047 1 97.19 78 ASP B N 1
ATOM 1505 C CA . ASP B 1 78 ? -3.322 -20.391 -1.379 1 97.19 78 ASP B CA 1
ATOM 1506 C C . ASP B 1 78 ? -3.1 -19.047 -2.068 1 97.19 78 ASP B C 1
ATOM 1508 O O . ASP B 1 78 ? -3.01 -18.016 -1.406 1 97.19 78 ASP B O 1
ATOM 1512 N N . VAL B 1 79 ? -3.043 -19.016 -3.357 1 98 79 VAL B N 1
ATOM 1513 C CA . VAL B 1 79 ? -2.824 -17.797 -4.125 1 98 79 VAL B CA 1
ATOM 1514 C C . VAL B 1 79 ? -3.988 -16.828 -3.91 1 98 79 VAL B C 1
ATOM 1516 O O . VAL B 1 79 ? -3.781 -15.633 -3.697 1 98 79 VAL B O 1
ATOM 1519 N N . VAL B 1 80 ? -5.156 -17.344 -3.898 1 98.25 80 VAL B N 1
ATOM 1520 C CA . VAL B 1 80 ? -6.336 -16.531 -3.662 1 98.25 80 VAL B CA 1
ATOM 1521 C C . VAL B 1 80 ? -6.219 -15.828 -2.311 1 98.25 80 VAL B C 1
ATOM 1523 O O . VAL B 1 80 ? -6.445 -14.617 -2.207 1 98.25 80 VAL B O 1
ATOM 1526 N N . GLU B 1 81 ? -5.891 -16.562 -1.346 1 98.25 81 GLU B N 1
ATOM 1527 C CA . GLU B 1 81 ? -5.766 -16.016 0.002 1 98.25 81 GLU B CA 1
ATOM 1528 C C . GLU B 1 81 ? -4.695 -14.93 0.061 1 98.25 81 GLU B C 1
ATOM 1530 O O . GLU B 1 81 ? -4.891 -13.891 0.701 1 98.25 81 GLU B O 1
ATOM 1535 N N . ARG B 1 82 ? -3.619 -15.141 -0.583 1 98.5 82 ARG 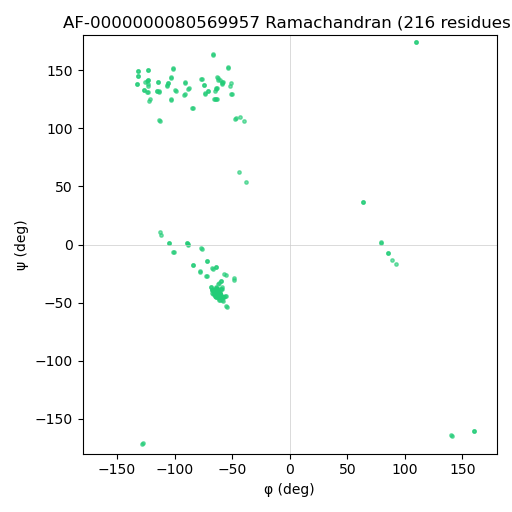B N 1
ATOM 1536 C CA . ARG B 1 82 ? -2.506 -14.195 -0.573 1 98.5 82 ARG B CA 1
ATOM 1537 C C . ARG B 1 82 ? -2.869 -12.914 -1.316 1 98.5 82 ARG B C 1
ATOM 1539 O O . ARG B 1 82 ? -2.457 -11.82 -0.919 1 98.5 82 ARG B O 1
ATOM 1546 N N . LEU B 1 83 ? -3.611 -13.047 -2.363 1 98.62 83 LEU B N 1
ATOM 1547 C CA . LEU B 1 83 ? -4.109 -11.891 -3.092 1 98.62 83 LEU B CA 1
ATOM 1548 C C . LEU B 1 83 ? -5.086 -11.086 -2.234 1 98.62 83 LEU B C 1
ATOM 1550 O O . LEU B 1 83 ? -5.031 -9.859 -2.215 1 98.62 83 LEU B O 1
ATOM 1554 N N . GLU B 1 84 ? -5.922 -11.812 -1.564 1 98.38 84 GLU B N 1
ATOM 1555 C CA . GLU B 1 84 ? -6.867 -11.148 -0.67 1 98.38 84 GLU B CA 1
ATOM 1556 C C . GLU B 1 84 ? -6.145 -10.445 0.471 1 98.38 84 GLU B C 1
ATOM 1558 O O . GLU B 1 84 ? -6.535 -9.352 0.88 1 98.38 84 GLU B O 1
ATOM 1563 N N . SER B 1 85 ? -5.168 -11.094 0.943 1 98.44 85 SER B N 1
ATOM 1564 C CA . SER B 1 85 ? -4.367 -10.484 2.004 1 98.44 85 SER B CA 1
ATOM 1565 C C . SER B 1 85 ? -3.725 -9.188 1.536 1 98.44 85 SER B C 1
ATOM 1567 O O . SER B 1 85 ? -3.682 -8.203 2.283 1 98.44 85 SER B O 1
ATOM 1569 N N . TYR B 1 86 ? -3.223 -9.211 0.351 1 98.75 86 TYR B N 1
ATOM 1570 C CA . TYR B 1 86 ? -2.631 -8.008 -0.218 1 98.75 86 TYR B CA 1
ATOM 1571 C C . TYR B 1 86 ? -3.645 -6.867 -0.254 1 98.75 86 TYR B C 1
ATOM 1573 O O . TYR B 1 86 ? -3.338 -5.746 0.149 1 98.75 86 TYR B O 1
ATOM 1581 N N . HIS B 1 87 ? -4.852 -7.105 -0.671 1 98.5 87 HIS B N 1
ATOM 1582 C CA . HIS B 1 87 ? -5.902 -6.098 -0.724 1 98.5 87 HIS B CA 1
ATOM 1583 C C . HIS B 1 87 ? -6.242 -5.578 0.669 1 98.5 87 HIS B C 1
ATOM 1585 O O . HIS B 1 87 ? -6.383 -4.371 0.87 1 98.5 87 HIS B O 1
ATOM 1591 N N . ARG B 1 88 ? -6.301 -6.477 1.56 1 98.62 88 ARG B N 1
ATOM 1592 C CA . ARG B 1 88 ? -6.633 -6.09 2.926 1 98.62 88 ARG B CA 1
ATOM 1593 C C . ARG B 1 88 ? -5.543 -5.211 3.525 1 98.62 88 ARG B C 1
ATOM 1595 O O . ARG B 1 88 ? -5.836 -4.23 4.219 1 98.62 88 ARG B O 1
ATOM 1602 N N . VAL B 1 89 ? -4.312 -5.566 3.279 1 98.88 89 VAL B N 1
ATOM 1603 C CA . VAL B 1 89 ? -3.188 -4.773 3.766 1 98.88 89 VAL B CA 1
ATOM 1604 C C . VAL B 1 89 ? -3.264 -3.361 3.191 1 98.88 89 VAL B C 1
ATOM 1606 O O . VAL B 1 89 ? -3.105 -2.377 3.918 1 98.88 89 VAL B O 1
ATOM 1609 N N . ARG B 1 90 ? -3.549 -3.23 1.946 1 98.38 90 ARG B N 1
ATOM 1610 C CA . ARG B 1 90 ? -3.666 -1.924 1.307 1 98.38 90 ARG B CA 1
ATOM 1611 C C . ARG B 1 90 ? -4.793 -1.108 1.93 1 98.38 90 ARG B C 1
ATOM 1613 O O . ARG B 1 90 ? -4.629 0.082 2.205 1 98.38 90 ARG B O 1
ATOM 1620 N N . GLU B 1 91 ? -5.879 -1.744 2.172 1 98.56 91 GLU B N 1
ATOM 1621 C CA . GLU B 1 91 ? -7.016 -1.064 2.781 1 98.56 91 GLU B CA 1
ATOM 1622 C C . GLU B 1 91 ? -6.676 -0.565 4.184 1 98.56 91 GLU B C 1
ATOM 1624 O O . GLU B 1 91 ? -7.016 0.563 4.547 1 98.56 91 GLU B O 1
ATOM 1629 N N . ILE B 1 92 ? -6.047 -1.411 4.918 1 98.81 92 ILE B N 1
ATOM 1630 C CA . ILE B 1 92 ? -5.699 -1.081 6.293 1 98.81 92 ILE B CA 1
ATOM 1631 C C . ILE B 1 92 ? -4.715 0.087 6.309 1 98.81 92 ILE B C 1
ATOM 1633 O O . ILE B 1 92 ? -4.891 1.043 7.07 1 98.81 92 ILE B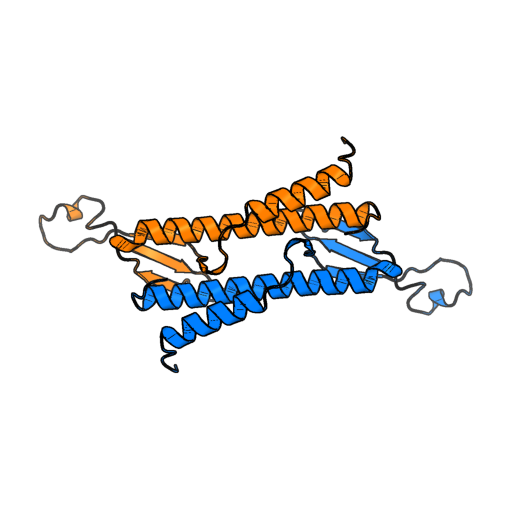 O 1
ATOM 1637 N N . ILE B 1 93 ? -3.717 0.041 5.465 1 98.75 93 ILE B N 1
ATOM 1638 C CA . ILE B 1 93 ? -2.713 1.097 5.406 1 98.75 93 ILE B CA 1
ATOM 1639 C C . ILE B 1 93 ? -3.371 2.414 5.004 1 98.75 93 ILE B C 1
ATOM 1641 O O . ILE B 1 93 ? -3.098 3.459 5.598 1 98.75 93 ILE B O 1
ATOM 1645 N N . GLU B 1 94 ? -4.258 2.34 4.023 1 98.12 94 GLU B N 1
ATOM 1646 C CA . GLU B 1 94 ? -4.957 3.545 3.59 1 98.12 94 GLU B CA 1
ATOM 1647 C C . GLU B 1 94 ? -5.809 4.121 4.719 1 98.12 94 GLU B C 1
ATOM 1649 O O . GLU B 1 94 ? -5.832 5.34 4.926 1 98.12 94 GLU B O 1
ATOM 1654 N N . GLU B 1 95 ? -6.465 3.289 5.418 1 98.56 95 GLU B N 1
ATOM 1655 C CA . GLU B 1 95 ? -7.289 3.773 6.523 1 98.56 95 GLU B CA 1
ATOM 1656 C C . GLU B 1 95 ? -6.43 4.355 7.641 1 98.56 95 GLU B C 1
ATOM 1658 O O . GLU B 1 95 ? -6.793 5.367 8.242 1 98.56 95 GLU B O 1
ATOM 1663 N N . ILE B 1 96 ? -5.336 3.76 7.934 1 98.69 96 ILE B N 1
ATOM 1664 C CA . ILE B 1 96 ? -4.418 4.289 8.938 1 98.69 96 ILE B CA 1
ATOM 1665 C C . ILE B 1 96 ? -3.939 5.68 8.516 1 98.69 96 ILE B C 1
ATOM 1667 O O . ILE B 1 96 ? -3.92 6.605 9.336 1 98.69 96 ILE B O 1
ATOM 1671 N N . CYS B 1 97 ? -3.574 5.832 7.238 1 98.31 97 CYS B N 1
ATOM 1672 C CA . CYS B 1 97 ? -3.143 7.133 6.734 1 98.31 97 CYS B CA 1
ATOM 1673 C C . CYS B 1 97 ? -4.242 8.172 6.898 1 98.31 97 CYS B C 1
ATOM 1675 O O . CYS B 1 97 ? -3.971 9.32 7.266 1 98.31 97 CYS B O 1
ATOM 1677 N N . GLU B 1 98 ? -5.473 7.766 6.676 1 97.38 98 GLU B N 1
ATOM 1678 C CA . GLU B 1 98 ? -6.594 8.688 6.816 1 97.38 98 GLU B CA 1
ATOM 1679 C C . GLU B 1 98 ? -6.789 9.109 8.273 1 97.38 98 GLU B C 1
ATOM 1681 O O . GLU B 1 98 ? -7.078 10.273 8.555 1 97.38 98 GLU B O 1
ATOM 1686 N N . ILE B 1 99 ? -6.66 8.172 9.117 1 98.12 99 ILE B N 1
ATOM 1687 C CA . ILE B 1 99 ? -6.773 8.461 10.547 1 98.12 99 ILE B CA 1
ATOM 1688 C C . ILE B 1 99 ? -5.68 9.445 10.961 1 98.12 99 ILE B C 1
ATOM 1690 O O . ILE B 1 99 ? -5.953 10.438 11.633 1 98.12 99 ILE B O 1
ATOM 1694 N N . ASN B 1 100 ? -4.422 9.148 10.539 1 97.69 100 ASN B N 1
ATOM 1695 C CA . ASN B 1 100 ? -3.299 10.016 10.883 1 97.69 100 ASN B CA 1
ATOM 1696 C C . ASN B 1 100 ? -3.473 11.422 10.297 1 97.69 100 ASN B C 1
ATOM 1698 O O . ASN B 1 100 ? -3.133 12.414 10.945 1 97.69 100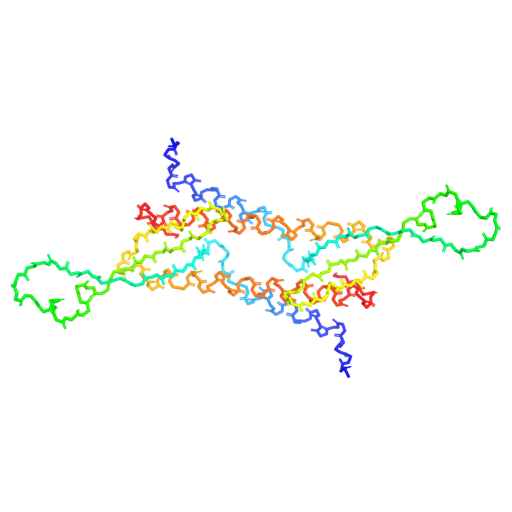 ASN B O 1
ATOM 1702 N N . ARG B 1 101 ? -3.957 11.461 9.125 1 97.25 101 ARG B N 1
ATOM 1703 C CA . ARG B 1 101 ? -4.234 12.758 8.508 1 97.25 101 ARG B CA 1
ATOM 1704 C C . ARG B 1 101 ? -5.27 13.531 9.32 1 97.25 101 ARG B C 1
ATOM 1706 O O . ARG B 1 101 ? -5.113 14.734 9.547 1 97.25 101 ARG B O 1
ATOM 1713 N N . GLU B 1 102 ? -6.344 12.805 9.758 1 96.75 102 GLU B N 1
ATOM 1714 C CA . GLU B 1 102 ? -7.379 13.445 10.562 1 96.75 102 GLU B CA 1
ATOM 1715 C C . GLU B 1 102 ? -6.812 13.961 11.883 1 96.75 102 GLU B C 1
ATOM 1717 O O . GLU B 1 102 ? -7.148 15.055 12.32 1 96.75 102 GLU B O 1
ATOM 1722 N N . LEU B 1 103 ? -5.961 13.219 12.422 1 96.44 103 LEU B N 1
ATOM 1723 C CA . LEU B 1 103 ? -5.32 13.656 13.664 1 96.44 103 LEU B CA 1
ATOM 1724 C C . LEU B 1 103 ? -4.465 14.898 13.422 1 96.44 103 LEU B C 1
ATOM 1726 O O . LEU B 1 103 ? -4.48 15.828 14.227 1 96.44 103 LEU B O 1
ATOM 1730 N N . LEU B 1 104 ? -3.705 14.898 12.344 1 95.44 104 LEU B N 1
ATOM 1731 C CA . LEU B 1 104 ? -2.906 16.062 11.977 1 95.44 104 LEU B CA 1
ATOM 1732 C C . LEU B 1 104 ? -3.789 17.297 11.781 1 95.44 104 LEU B C 1
ATOM 1734 O O . LEU B 1 104 ? -3.471 18.375 12.281 1 95.44 104 LEU B O 1
ATOM 1738 N N . ARG B 1 105 ? -4.883 17.156 11.109 1 93.62 105 ARG B N 1
ATOM 1739 C CA . ARG B 1 105 ? -5.82 18.234 10.836 1 93.62 105 ARG B CA 1
ATOM 1740 C C . ARG B 1 105 ? -6.352 18.828 12.141 1 93.62 105 ARG B C 1
ATOM 1742 O O . ARG B 1 105 ? -6.559 20.047 12.234 1 93.62 105 ARG B O 1
ATOM 1749 N N . ARG B 1 106 ? -6.453 17.969 13.141 1 93.56 106 ARG B N 1
ATOM 1750 C CA . ARG B 1 106 ? -6.984 18.391 14.43 1 93.56 106 ARG B CA 1
ATOM 1751 C C . ARG B 1 106 ? -5.875 18.922 15.328 1 93.56 106 ARG B C 1
ATOM 1753 O O . ARG B 1 106 ? -6.121 19.281 16.484 1 93.56 106 ARG B O 1
ATOM 1760 N N . ARG B 1 107 ? -4.711 18.922 14.852 1 92.25 107 ARG B N 1
ATOM 1761 C CA . ARG B 1 107 ? -3.551 19.391 15.609 1 92.25 107 ARG B CA 1
ATOM 1762 C C . ARG B 1 107 ? -3.309 18.516 16.828 1 92.25 107 ARG B C 1
ATOM 1764 O O . ARG B 1 107 ? -3.006 19.016 17.922 1 92.25 107 ARG B O 1
ATOM 1771 N N . GLU B 1 108 ? -3.574 17.172 16.625 1 90 108 GLU B N 1
ATOM 1772 C CA . GLU B 1 108 ? -3.324 16.172 17.656 1 90 108 GLU B CA 1
ATOM 1773 C C . GLU B 1 108 ? -2.023 15.414 17.391 1 90 108 GLU B C 1
ATOM 1775 O O . GLU B 1 108 ? -1.539 15.383 16.25 1 90 108 GLU B O 1
ATOM 1780 N N . ALA B 1 109 ? -1.518 15 18.547 1 85.5 109 ALA B N 1
ATOM 1781 C CA . ALA B 1 109 ? -0.331 14.164 18.391 1 85.5 109 ALA B CA 1
ATOM 1782 C C . ALA B 1 109 ? -0.642 12.922 17.562 1 85.5 109 ALA B C 1
ATOM 1784 O O . ALA B 1 109 ? -1.701 12.305 17.719 1 85.5 109 ALA B O 1
ATOM 1785 N N . LEU B 1 110 ? 0.284 12.57 16.641 1 81.69 110 LEU B N 1
ATOM 1786 C CA . LEU B 1 110 ? 0.075 11.438 15.734 1 81.69 110 LEU B CA 1
ATOM 1787 C C . LEU B 1 110 ? 0.521 10.133 16.375 1 81.69 110 LEU B C 1
ATOM 1789 O O . LEU B 1 110 ? 1.356 10.141 17.281 1 81.69 110 LEU B O 1
#

Radius of gyration: 24.18 Å; Cα contacts (8 Å, |Δi|>4): 296; chains: 2; bounding box: 42×84×54 Å

Foldseek 3Di:
DPPCDLVNLVVVLVVLVVVQDDPVLADAADKDWAADAPPDPPDPQVVHRHDDTWIWGWDDDPPDDIDTDTDDPVCVVSNVVRHVSNVSNVVSVVSSVVSVVVCVVVVHDD/DPPCPLVNLVVVLVVLVVVQDDPVLADAADKDWAADAPPDPPDPQVVHRHDDTWIWGWDDDPPDDIDTDTDDPVCVVSNVVNNVSNVSNVVSVVSSVVSVVVCVVVVHDD

Organism: Ricinus communis (NCBI:txid3988)

InterPro domains:
  IPR046738 Domain of unknown function DUF6788 [PF20586] (8-79)

Sequence (220 aa):
MEDILSSTLRKRRAELLRQMPALDTLLRGSLIERYKRCGKPGCKCADGPGHGPKYYLSVSFPGRRPQMDYVPQADHADVVERLESYHRVREIIEEICEINRELLRRREALMEDILSSTLRKRRAELLRQMPALDTLLRGSLIERYKRCGKPGCKCADGPGHGPKYYLSVSFPGRRPQMDYVPQADHADVVERLESYHRVREIIEEICEINRELLRRREAL

pLDDT: mean 93.65, std 9.32, range [36.56, 98.88]

Secondary structure (DSSP, 8-state):
-----HHHHHHHHHHHHHTPPPGGG---SEEEEEEE----TT-GGGSSS-EEEEEEEEE--TTSPPEEEEE-GGGHHHHHHHHHHHHHHHHHHHHHHHHHHHHHHTT---/-----HHHHHHHHHHHHHTPPPGGG---SEEEEEEE----TT-GGGSSS-EEEEEEEEE--TTSPPEEEEE-GGGHHHHHHHHHHHHHHHHHHHHHHHHHHHHHHTT---

Solvent-accessible surface area (backbone atoms only — not comparable to full-atom values): 12660 Å² total; per-residue (Å²): 126,84,78,70,49,70,66,54,47,52,51,49,44,53,51,45,61,72,66,52,60,72,71,90,58,26,31,75,62,43,81,44,78,44,55,43,66,85,82,56,86,89,41,70,30,77,82,47,82,29,55,68,79,42,41,26,42,35,37,80,45,92,98,49,77,64,45,75,38,74,40,55,76,89,44,43,66,61,51,51,51,18,32,51,40,34,54,50,44,52,50,45,53,52,50,36,19,50,45,39,48,52,29,45,71,68,72,41,86,118,129,83,78,72,49,70,65,55,47,54,50,48,44,53,51,45,62,70,66,52,60,71,71,91,56,26,30,73,62,44,80,44,79,42,55,43,67,84,82,57,87,87,42,70,31,75,84,47,83,29,54,68,80,43,40,25,43,35,36,78,47,93,98,48,77,66,44,74,38,75,40,56,78,91,45,42,66,59,51,52,52,19,34,50,42,35,52,49,43,52,51,45,53,53,49,36,19,49,44,39,49,51,29,45,70,68,73,42,87,119

Nearest PDB structures (foldseek):
  1fxk-assembly1_C-2  TM=3.421E-01  e=1.125E+00  Methanothermobacter thermautotrophicus
  3htx-assembly2_D  TM=4.218E-01  e=3.405E+00  Arabidopsis thaliana
  3htx-assembly2_D  TM=4.221E-01  e=4.043E+00  Arabidopsis thaliana
  9c3c-assembly1_n  TM=3.850E-01  e=5.855E+00  Oryctolagus cuniculus
  6nrc-assembly1_5  TM=2.860E-01  e=3.360E+00  Homo sapiens